Protein AF-A0A1R0H682-F1 (afdb_monomer)

Mean predicted aligned error: 17.25 Å

Secondary structure (DSSP, 8-state):
----------------------------EEEEESSSTT-SEEEEE-PPTT-EEEEEEESEEEEES-S-SEEEEESSSTT-SSEEEEETTTSPPPS-HHHHHSS-EEEEEEETT-S--EEEEEEEGGGEEEEEEE-PPTT-EEEEEEESEEEEESSS-SEEEEESSTTS-SSEEEEETTTSPPPS-HHHHHSS-EEEEEEETT-PPPEEEEEEEGGGEEEEEEE-PPBT-EEEEEEESEEEEES-S-SEEEEESSGGG-SSEEEEETTTPPPPS-HHHHHSS-EEEEEEESS-----

Organism: NCBI:txid133383

Radius of gyration: 26.8 Å; Cα contacts (8 Å, |Δi|>4): 748; chains: 1; bounding box: 106×37×62 Å

Foldseek 3Di:
DDDDDDDDDDPPPPPPPPPPPPPDDQFKKKWFAADFQRHHTDDIDRADAFDKDFAAWGFWMDTDGDQAFKKWFAADPPSDHDIDIGRSNPDGTHRGCCVVPVGTTGMMHTHRLHQFWKKWFAADFQRHHTQDIDRADAFDKAFRAWGFWMATDTDQAFKKWFAQDRRSDHDIDIDRSNPDGTGRGCCVVPVGTTGMMHTHRPHRFWKKWFAAAFQRHHTQDIDRADAPDKDFRAWGFWMATDTDQAFKKWFAQDGPSDDDIDIARSNPGGTGRGCCVVPVGTTGMMHTHRHRDDDD

Solvent-accessible surface area (backbone atoms only — not comparable to full-atom values): 15960 Å² total; per-residue (Å²): 139,86,87,87,89,84,79,88,78,82,79,77,81,77,78,78,79,75,78,75,78,74,77,80,66,81,60,46,40,37,39,36,7,62,30,55,72,68,33,60,74,78,45,73,48,67,74,56,74,72,42,71,41,80,69,50,70,26,22,10,37,45,76,43,53,75,63,59,10,20,38,37,38,7,44,27,69,88,55,31,75,66,65,51,76,42,40,44,69,85,43,77,62,52,41,37,28,46,82,77,68,72,38,57,32,17,12,34,29,40,30,62,81,47,48,76,32,42,35,37,34,7,53,34,54,71,71,34,61,79,72,49,74,45,71,72,52,72,72,42,75,41,71,72,51,73,28,20,9,37,44,73,41,55,77,59,57,12,23,38,37,39,9,44,28,57,82,59,35,78,66,65,50,76,42,31,40,67,85,39,77,56,49,46,37,26,48,84,76,67,73,40,60,32,9,12,34,31,36,28,64,85,43,54,58,42,41,37,36,33,8,59,31,54,72,68,35,59,78,72,54,71,45,71,70,50,74,81,39,69,43,70,71,50,75,28,20,12,37,45,71,44,53,70,61,60,27,18,40,38,35,7,47,27,58,83,56,32,77,65,66,49,77,38,39,36,70,85,41,75,57,48,48,34,27,47,81,76,70,71,46,52,31,13,10,32,32,32,34,80,56,69,72,82,84,128

Structure (mmCIF, N/CA/C/O backbone):
data_AF-A0A1R0H682-F1
#
_entry.id   AF-A0A1R0H682-F1
#
loop_
_atom_site.group_PDB
_atom_site.id
_atom_site.type_symbol
_atom_site.label_atom_id
_atom_site.label_alt_id
_atom_site.label_comp_id
_atom_site.label_asym_id
_atom_site.label_entity_id
_atom_site.label_seq_id
_atom_site.pdbx_PDB_ins_code
_atom_site.Cartn_x
_atom_site.Cartn_y
_atom_site.Cartn_z
_atom_site.occupancy
_atom_site.B_iso_or_equiv
_atom_site.auth_seq_id
_atom_site.auth_comp_id
_atom_site.auth_asym_id
_atom_site.auth_atom_id
_atom_site.pdbx_PDB_model_num
ATOM 1 N N . MET A 1 1 ? 81.213 13.336 22.497 1.00 37.41 1 MET A N 1
ATOM 2 C CA . MET A 1 1 ? 80.566 13.883 21.283 1.00 37.41 1 MET A CA 1
ATOM 3 C C . MET A 1 1 ? 79.059 13.810 21.450 1.00 37.41 1 MET A C 1
ATOM 5 O O . MET A 1 1 ? 78.551 12.824 21.957 1.00 37.41 1 MET A O 1
ATOM 9 N N . ILE A 1 2 ? 78.403 14.913 21.113 1.00 40.28 2 ILE A N 1
ATOM 10 C CA . ILE A 1 2 ? 77.010 15.289 21.374 1.00 40.28 2 ILE A CA 1
ATOM 11 C C . ILE A 1 2 ? 76.068 14.766 20.267 1.00 40.28 2 ILE A C 1
ATOM 13 O O . ILE A 1 2 ? 76.515 14.631 19.132 1.00 40.28 2 ILE A O 1
ATOM 17 N N . LYS A 1 3 ? 74.770 14.638 20.612 1.00 36.19 3 LYS A N 1
ATOM 18 C CA . LYS A 1 3 ? 73.545 14.456 19.785 1.00 36.19 3 LYS A CA 1
ATOM 19 C C . LYS A 1 3 ? 73.142 13.010 19.450 1.00 36.19 3 LYS A C 1
ATOM 21 O O . LYS A 1 3 ? 73.721 12.392 18.572 1.00 36.19 3 LYS A O 1
ATOM 26 N N . ASN A 1 4 ? 72.000 12.561 19.981 1.00 40.44 4 ASN A N 1
ATOM 27 C CA . ASN A 1 4 ? 70.759 12.740 19.220 1.00 40.44 4 ASN A CA 1
ATOM 28 C C . ASN A 1 4 ? 69.483 12.540 20.052 1.00 40.44 4 ASN A C 1
ATOM 30 O O . ASN A 1 4 ? 69.285 11.543 20.734 1.00 40.44 4 ASN A O 1
ATOM 34 N N . ILE A 1 5 ? 68.624 13.546 19.934 1.00 50.41 5 ILE A N 1
ATOM 35 C CA . ILE A 1 5 ? 67.248 13.653 20.412 1.00 50.41 5 ILE A CA 1
ATOM 36 C C . ILE A 1 5 ? 66.345 13.237 19.245 1.00 50.41 5 ILE A C 1
ATOM 38 O O . ILE A 1 5 ? 66.522 13.777 18.158 1.00 50.41 5 ILE A O 1
ATOM 42 N N . CYS A 1 6 ? 65.345 12.379 19.460 1.00 38.66 6 CYS A N 1
ATOM 43 C CA . CYS A 1 6 ? 64.076 12.392 18.706 1.00 38.66 6 CYS A CA 1
ATOM 44 C C . CYS A 1 6 ? 63.051 11.524 19.447 1.00 38.66 6 CYS A C 1
ATOM 46 O O . CYS A 1 6 ? 63.131 10.305 19.446 1.00 38.66 6 CYS A O 1
ATOM 48 N N . LYS A 1 7 ? 62.267 12.139 20.334 1.00 36.56 7 LYS A N 1
ATOM 49 C CA . LYS A 1 7 ? 60.910 12.659 20.079 1.00 36.56 7 LYS A CA 1
ATOM 50 C C . LYS A 1 7 ? 59.859 11.558 19.904 1.00 36.56 7 LYS A C 1
ATOM 52 O O . LYS A 1 7 ? 59.576 11.077 18.815 1.00 36.56 7 LYS A O 1
ATOM 57 N N . LEU A 1 8 ? 59.256 11.279 21.055 1.00 41.28 8 LEU A N 1
ATOM 58 C CA . LEU A 1 8 ? 57.882 10.859 21.299 1.00 41.28 8 LEU A CA 1
ATOM 59 C C . LEU A 1 8 ? 56.908 11.467 20.263 1.00 41.28 8 LEU A C 1
ATOM 61 O O . LEU A 1 8 ? 56.681 12.678 20.261 1.00 41.28 8 LEU A O 1
ATOM 65 N N . LEU A 1 9 ? 56.328 10.639 19.393 1.00 41.06 9 LEU A N 1
ATOM 66 C CA . LEU A 1 9 ? 55.172 11.008 18.575 1.00 41.06 9 LEU A CA 1
ATOM 67 C C . LEU A 1 9 ? 53.906 10.585 19.325 1.00 41.06 9 LEU A C 1
ATOM 69 O O . LEU A 1 9 ? 53.519 9.419 19.326 1.00 41.06 9 LEU A O 1
ATOM 73 N N . LEU A 1 10 ? 53.282 11.558 19.993 1.00 39.94 10 LEU A N 1
ATOM 74 C CA . LEU A 1 10 ? 51.898 11.471 20.447 1.00 39.94 10 LEU A CA 1
ATOM 75 C C . LEU A 1 10 ? 50.996 11.372 19.212 1.00 39.94 10 LEU A C 1
ATOM 77 O O . LEU A 1 10 ? 50.824 12.348 18.484 1.00 39.94 10 LEU A O 1
ATOM 81 N N . ILE A 1 11 ? 50.410 10.200 18.985 1.00 44.03 11 ILE A N 1
ATOM 82 C CA . ILE A 1 11 ? 49.295 10.041 18.053 1.00 44.03 11 ILE A CA 1
ATOM 83 C C . ILE A 1 11 ? 48.049 10.531 18.793 1.00 44.03 11 ILE A C 1
ATOM 85 O O . ILE A 1 11 ? 47.458 9.819 19.603 1.00 44.03 11 ILE A O 1
ATOM 89 N N . SER A 1 12 ? 47.674 11.784 18.555 1.00 41.22 12 SER A N 1
ATOM 90 C CA . SER A 1 12 ? 46.375 12.318 18.943 1.00 41.22 12 SER A CA 1
ATOM 91 C C . SER A 1 12 ? 45.296 11.646 18.091 1.00 41.22 12 SER A C 1
ATOM 93 O O . SER A 1 12 ? 45.118 11.953 16.914 1.00 41.22 12 SER A O 1
ATOM 95 N N . ALA A 1 13 ? 44.565 10.705 18.691 1.00 42.00 13 ALA A N 1
ATOM 96 C CA . ALA A 1 13 ? 43.329 10.181 18.129 1.00 42.00 13 ALA A CA 1
ATOM 97 C C . ALA A 1 13 ? 42.286 11.310 18.099 1.00 42.00 13 ALA A C 1
ATOM 99 O O . ALA A 1 13 ? 41.612 11.592 19.089 1.00 42.00 13 ALA A O 1
ATOM 100 N N . VAL A 1 14 ? 42.187 12.002 16.965 1.00 39.59 14 VAL A N 1
ATOM 101 C CA . VAL A 1 14 ? 41.097 12.939 16.692 1.00 39.59 14 VAL A CA 1
ATOM 102 C C . VAL A 1 14 ? 39.860 12.107 16.377 1.00 39.59 14 VAL A C 1
ATOM 104 O O . VAL A 1 14 ? 39.640 11.673 15.248 1.00 39.59 14 VAL A O 1
ATOM 107 N N . THR A 1 15 ? 39.049 11.856 17.399 1.00 37.41 15 THR A N 1
ATOM 108 C CA . THR A 1 15 ? 37.717 11.277 17.239 1.00 37.41 15 THR A CA 1
ATOM 109 C C . THR A 1 15 ? 36.828 12.324 16.571 1.00 37.41 15 THR A C 1
ATOM 111 O O . THR A 1 15 ? 36.260 13.195 17.231 1.00 37.41 15 THR A O 1
ATOM 114 N N . ILE A 1 16 ? 36.716 12.276 15.242 1.00 42.53 16 ILE A N 1
ATOM 115 C CA . ILE A 1 16 ? 35.703 13.042 14.515 1.00 42.53 16 ILE A CA 1
ATOM 116 C C . ILE A 1 16 ? 34.352 12.414 14.861 1.00 42.53 16 ILE A C 1
ATOM 118 O O . ILE A 1 16 ? 33.928 11.427 14.264 1.00 42.53 16 ILE A O 1
ATOM 122 N N . ILE A 1 17 ? 33.669 12.984 15.854 1.00 37.56 17 ILE A N 1
ATOM 123 C CA . ILE A 1 17 ? 32.246 12.743 16.079 1.00 37.56 17 ILE A CA 1
ATOM 124 C C . ILE A 1 17 ? 31.526 13.418 14.913 1.00 37.56 17 ILE A C 1
ATOM 126 O O . ILE A 1 17 ? 31.174 14.598 14.963 1.00 37.56 17 ILE A O 1
ATOM 130 N N . SER A 1 18 ? 31.339 12.681 13.820 1.00 36.59 18 SER A N 1
ATOM 131 C CA . SER A 1 18 ? 30.426 13.081 12.760 1.00 36.59 18 SER A CA 1
ATOM 132 C C . SER A 1 18 ? 29.018 13.090 13.351 1.00 36.59 18 SER A C 1
ATOM 134 O O . SER A 1 18 ? 28.363 12.055 13.474 1.00 36.59 18 SER A O 1
ATOM 136 N N . SER A 1 19 ? 28.574 14.276 13.762 1.00 35.69 19 SER A N 1
ATOM 137 C CA . SER A 1 19 ? 27.181 14.581 14.062 1.00 35.69 19 SER A CA 1
ATOM 138 C C . SER A 1 19 ? 26.353 14.285 12.814 1.00 35.69 19 SER A C 1
ATOM 140 O O . SER A 1 19 ? 26.255 15.095 11.890 1.00 35.69 19 SER A O 1
ATOM 142 N N . VAL A 1 20 ? 25.788 13.079 12.763 1.00 34.72 20 VAL A N 1
ATOM 143 C CA . VAL A 1 20 ? 24.738 12.728 11.815 1.00 34.72 20 VAL A CA 1
ATOM 144 C C . VAL A 1 20 ? 23.554 13.619 12.166 1.00 34.72 20 VAL A C 1
ATOM 146 O O . VAL A 1 20 ? 22.789 13.341 13.090 1.00 34.72 20 VAL A O 1
ATOM 149 N N . LYS A 1 21 ? 23.410 14.727 11.433 1.00 32.22 21 LYS A N 1
ATOM 150 C CA . LYS A 1 21 ? 22.158 15.478 11.363 1.00 32.22 21 LYS A CA 1
ATOM 151 C C . LYS A 1 21 ? 21.092 14.514 10.852 1.00 32.22 21 LYS A C 1
ATOM 153 O O . LYS A 1 21 ? 20.939 14.312 9.651 1.00 32.22 21 LYS A O 1
ATOM 158 N N . SER A 1 22 ? 20.379 13.897 11.792 1.00 30.08 22 SER A N 1
ATOM 159 C CA . SER A 1 22 ? 19.158 13.151 11.531 1.00 30.08 22 SER A CA 1
ATOM 160 C C . SER A 1 22 ? 18.205 14.078 10.784 1.00 30.08 22 SER A C 1
ATOM 162 O O . SER A 1 22 ? 17.714 15.071 11.331 1.00 30.08 22 SER A O 1
ATOM 164 N N . ASN A 1 23 ? 18.011 13.794 9.496 1.00 32.19 23 ASN A N 1
ATOM 165 C CA . ASN A 1 23 ? 16.958 14.398 8.699 1.00 32.19 23 ASN A CA 1
ATOM 166 C C . ASN A 1 23 ? 15.645 14.130 9.432 1.00 32.19 23 ASN A C 1
ATOM 168 O O . ASN A 1 23 ? 15.211 12.983 9.517 1.00 32.19 23 ASN A O 1
ATOM 172 N N . LYS A 1 24 ? 15.042 15.188 9.988 1.00 33.34 24 LYS A N 1
ATOM 173 C CA . LYS A 1 24 ? 13.729 15.150 10.632 1.00 33.34 24 LYS A CA 1
ATOM 174 C C . LYS A 1 24 ? 12.694 14.686 9.606 1.00 33.34 24 LYS A C 1
ATOM 176 O O . LYS A 1 24 ? 12.070 15.501 8.930 1.00 33.34 24 LYS A O 1
ATOM 181 N N . ASN A 1 25 ? 12.502 13.374 9.503 1.00 41.34 25 ASN A N 1
ATOM 182 C CA . ASN A 1 25 ? 11.224 12.832 9.082 1.00 41.34 25 ASN A CA 1
ATOM 183 C C . ASN A 1 25 ? 10.169 13.440 10.011 1.00 41.34 25 ASN A C 1
ATOM 185 O O . ASN A 1 25 ? 10.392 13.602 11.212 1.00 41.34 25 ASN A O 1
ATOM 189 N N . GLN A 1 26 ? 9.045 13.866 9.443 1.00 52.38 26 GLN A N 1
ATOM 190 C CA . GLN A 1 26 ? 7.898 14.325 10.219 1.00 52.38 26 GLN A CA 1
ATOM 191 C C . GLN A 1 26 ? 7.300 13.123 10.956 1.00 52.38 26 GLN A C 1
ATOM 193 O O . GLN A 1 26 ? 6.325 12.521 10.510 1.00 52.38 26 GLN A O 1
ATOM 198 N N . ASP A 1 27 ? 7.937 12.743 12.056 1.00 68.75 27 ASP A N 1
ATOM 199 C CA . ASP A 1 27 ? 7.565 11.577 12.831 1.00 68.75 27 ASP A CA 1
ATOM 200 C C . ASP A 1 27 ? 6.223 11.815 13.522 1.00 68.75 27 ASP A C 1
ATOM 202 O O . ASP A 1 27 ? 5.904 12.917 13.985 1.00 68.75 27 ASP A O 1
ATOM 206 N N . HIS A 1 28 ? 5.417 10.758 13.596 1.00 82.69 28 HIS A N 1
ATOM 207 C CA . HIS A 1 28 ? 4.205 10.779 14.399 1.00 82.69 28 HIS A CA 1
ATOM 208 C C . HIS A 1 28 ? 4.577 10.976 15.865 1.00 82.69 28 HIS A C 1
ATOM 210 O O . HIS A 1 28 ? 5.453 10.293 16.389 1.00 82.69 28 HIS A O 1
ATOM 216 N N . VAL A 1 29 ? 3.886 11.897 16.534 1.00 92.25 29 VAL A N 1
ATOM 217 C CA . VAL A 1 29 ? 4.113 12.212 17.946 1.00 92.25 29 VAL A CA 1
ATOM 218 C C . VAL A 1 29 ? 2.789 12.135 18.673 1.00 92.25 29 VAL A C 1
ATOM 220 O O . VAL A 1 29 ? 1.911 12.973 18.466 1.00 92.25 29 VAL A O 1
ATOM 223 N N . PHE A 1 30 ? 2.633 11.133 19.531 1.00 95.06 30 PHE A N 1
ATOM 224 C CA . PHE A 1 30 ? 1.402 10.920 20.282 1.00 95.06 30 PHE A CA 1
ATOM 225 C C . PHE A 1 30 ? 1.592 11.382 21.721 1.00 95.06 30 PHE A C 1
ATOM 227 O O . PHE A 1 30 ? 2.604 11.069 22.349 1.00 95.06 30 PHE A O 1
ATOM 234 N N . LYS A 1 31 ? 0.624 12.141 22.232 1.00 97.62 31 LYS A N 1
ATOM 235 C CA . LYS A 1 31 ? 0.591 12.654 23.604 1.00 97.62 31 LYS A CA 1
ATOM 236 C C . LYS A 1 31 ? -0.613 12.074 24.335 1.00 97.62 31 LYS A C 1
ATOM 238 O O . LYS A 1 31 ? -1.703 12.036 23.767 1.00 97.62 31 LYS A O 1
ATOM 243 N N . PHE A 1 32 ? -0.417 11.671 25.582 1.00 98.19 32 PHE A N 1
ATOM 244 C CA . PHE A 1 32 ? -1.428 11.038 26.425 1.00 98.19 32 PHE A CA 1
ATOM 245 C C . PHE A 1 32 ? -1.626 11.835 27.710 1.00 98.19 32 PHE A C 1
ATOM 247 O O . PHE A 1 32 ? -0.685 12.430 28.250 1.00 98.19 32 PHE A O 1
ATOM 254 N N . TYR A 1 33 ? -2.875 11.851 28.162 1.00 98.38 33 TYR A N 1
ATOM 255 C CA . TYR A 1 33 ? -3.370 12.751 29.192 1.00 98.38 33 TYR A CA 1
ATOM 256 C C . TYR A 1 33 ? -4.258 11.985 30.173 1.00 98.38 33 TYR A C 1
ATOM 258 O O . TYR A 1 33 ? -5.093 11.168 29.770 1.00 98.38 33 TYR A O 1
ATOM 266 N N . SER A 1 34 ? -4.061 12.228 31.467 1.00 97.50 34 SER A N 1
ATOM 267 C CA . SER A 1 34 ? -4.773 11.525 32.538 1.00 97.50 34 SER A CA 1
ATOM 268 C C . SER A 1 34 ? -6.182 12.070 32.777 1.00 97.50 34 SER A C 1
ATOM 270 O O . SER A 1 34 ? -6.995 11.390 33.396 1.00 97.50 34 SER A O 1
ATOM 272 N N . LYS A 1 35 ? -6.497 13.267 32.264 1.00 97.50 35 LYS A N 1
ATOM 273 C CA . LYS A 1 35 ? -7.817 13.906 32.362 1.00 97.50 35 LYS A CA 1
ATOM 274 C C . LYS A 1 35 ? -8.428 14.147 30.977 1.00 97.50 35 LYS A C 1
ATOM 276 O O . LYS A 1 35 ? -7.747 14.069 29.949 1.00 97.50 35 LYS A O 1
ATOM 281 N N . SER A 1 36 ? -9.724 14.444 30.954 1.00 95.56 36 SER A N 1
ATOM 282 C CA . SER A 1 36 ? -10.457 14.818 29.742 1.00 95.56 36 SER A CA 1
ATOM 283 C C . SER A 1 36 ? -9.928 16.120 29.129 1.00 95.56 36 SER A C 1
ATOM 285 O O . SER A 1 36 ? -9.295 16.949 29.792 1.00 95.56 36 SER A O 1
ATOM 287 N N . TYR A 1 37 ? -10.218 16.303 27.844 1.00 95.25 37 TYR A N 1
ATOM 288 C CA . TYR A 1 37 ? -9.925 17.494 27.048 1.00 95.25 37 TYR A CA 1
ATOM 289 C C . TYR A 1 37 ? -8.450 17.912 27.093 1.00 95.25 37 TYR A C 1
ATOM 291 O O . TYR A 1 37 ? -8.126 19.092 27.179 1.00 95.25 37 TYR A O 1
ATOM 299 N N . TYR A 1 38 ? -7.555 16.922 27.004 1.00 96.25 38 TYR A N 1
ATOM 300 C CA . TYR A 1 38 ? -6.106 17.104 26.889 1.00 96.25 38 TYR A CA 1
ATOM 301 C C . TYR A 1 38 ? -5.456 17.773 28.113 1.00 96.25 38 TYR A C 1
ATOM 303 O O . TYR A 1 38 ? -4.454 18.478 27.991 1.00 96.25 38 TYR A O 1
ATOM 311 N N . ASN A 1 39 ? -6.002 17.519 29.307 1.00 95.38 39 ASN A N 1
ATOM 312 C CA . ASN A 1 39 ? -5.453 17.985 30.581 1.00 95.38 39 ASN A CA 1
ATOM 313 C C . ASN A 1 39 ? -4.684 16.879 31.318 1.00 95.38 39 ASN A C 1
ATOM 315 O O . ASN A 1 39 ? -5.019 15.700 31.229 1.00 95.38 39 ASN A O 1
ATOM 319 N N . GLY A 1 40 ? -3.664 17.252 32.095 1.00 96.50 40 GLY A N 1
ATOM 320 C CA . GLY A 1 40 ? -2.848 16.278 32.832 1.00 96.50 40 GLY A CA 1
ATOM 321 C C . GLY A 1 40 ? -1.949 15.452 31.910 1.00 96.50 40 GLY A C 1
ATOM 322 O O . GLY A 1 40 ? -1.992 14.224 31.929 1.00 96.50 40 GLY A O 1
ATOM 323 N N . PHE A 1 41 ? -1.170 16.125 31.059 1.00 97.31 41 PHE A N 1
ATOM 324 C CA . PHE A 1 41 ? -0.165 15.480 30.212 1.00 97.31 41 PHE A CA 1
ATOM 325 C C . PHE A 1 41 ? 0.796 14.646 31.062 1.00 97.31 41 PHE A C 1
ATOM 327 O O . PHE A 1 41 ? 1.327 15.147 32.050 1.00 97.31 41 PHE A O 1
ATOM 334 N N . PHE A 1 42 ? 1.053 13.405 30.653 1.00 96.69 42 PHE A N 1
ATOM 335 C CA . PHE A 1 42 ? 1.974 12.541 31.397 1.00 96.69 42 PHE A CA 1
ATOM 336 C C . PHE A 1 42 ? 2.872 11.672 30.518 1.00 96.69 42 PHE A C 1
ATOM 338 O O . PHE A 1 42 ? 3.889 11.171 30.993 1.00 96.69 42 PHE A O 1
ATOM 345 N N . LYS A 1 43 ? 2.542 11.487 29.233 1.00 97.12 43 LYS A N 1
ATOM 346 C CA . LYS A 1 43 ? 3.384 10.690 28.339 1.00 97.12 43 LYS A CA 1
ATOM 347 C C . LYS A 1 43 ? 3.350 11.192 26.909 1.00 97.12 43 LYS A C 1
ATOM 349 O O . LYS A 1 43 ? 2.304 11.558 26.376 1.00 97.12 43 LYS A O 1
ATOM 354 N N . LYS A 1 44 ? 4.513 11.148 26.264 1.00 96.94 44 LYS A N 1
ATOM 355 C CA . LYS A 1 44 ? 4.687 11.369 24.830 1.00 96.94 44 LYS A CA 1
ATOM 356 C C . LYS A 1 44 ? 5.503 10.223 24.251 1.00 96.94 44 LYS A C 1
ATOM 358 O O . LYS A 1 44 ? 6.501 9.829 24.845 1.00 96.94 44 LYS A O 1
ATOM 363 N N . ILE A 1 45 ? 5.095 9.723 23.092 1.00 94.88 45 ILE A N 1
ATOM 364 C CA . ILE A 1 45 ? 5.833 8.699 22.347 1.00 94.88 45 ILE A CA 1
ATOM 365 C C . ILE A 1 45 ? 5.889 9.071 20.866 1.00 94.88 45 ILE A C 1
ATOM 367 O O . ILE A 1 45 ? 4.997 9.757 20.359 1.00 94.88 45 ILE A O 1
ATOM 371 N N . SER A 1 46 ? 6.899 8.554 20.176 1.00 92.69 46 SER A N 1
ATOM 372 C CA . SER A 1 46 ? 6.919 8.468 18.717 1.00 92.69 46 SER A CA 1
ATOM 373 C C . SER A 1 46 ? 6.731 6.998 18.346 1.00 92.69 46 SER A C 1
ATOM 375 O O . SER A 1 46 ? 7.672 6.220 18.503 1.00 92.69 46 SER A O 1
ATOM 377 N N . PRO A 1 47 ? 5.509 6.562 17.988 1.00 89.81 47 PRO A N 1
ATOM 378 C CA . PRO A 1 47 ? 5.221 5.142 17.876 1.00 89.81 47 PRO A CA 1
ATOM 379 C C . PRO A 1 47 ? 5.779 4.558 16.578 1.00 89.81 47 PRO A C 1
ATOM 381 O O . PRO A 1 47 ? 5.512 5.051 15.481 1.00 89.81 47 PRO A O 1
ATOM 384 N N . GLU A 1 48 ? 6.480 3.438 16.699 1.00 83.62 48 GLU A N 1
ATOM 385 C CA . GLU A 1 48 ? 6.843 2.588 15.575 1.00 83.62 48 GLU A CA 1
ATOM 386 C C . GLU A 1 48 ? 5.603 1.841 15.054 1.00 83.62 48 GLU A C 1
ATOM 388 O O . GLU A 1 48 ? 4.762 1.376 15.837 1.00 83.62 48 GLU A O 1
ATOM 393 N N . PRO A 1 49 ? 5.471 1.677 13.728 1.00 83.50 49 PRO A N 1
ATOM 394 C CA . PRO A 1 49 ? 4.388 0.909 13.135 1.00 83.50 49 PRO A CA 1
ATOM 395 C C . PRO A 1 49 ? 4.261 -0.507 13.711 1.00 83.50 49 PRO A C 1
ATOM 397 O O . PRO A 1 49 ? 5.220 -1.271 13.737 1.00 83.50 49 PRO A O 1
ATOM 400 N N . LYS A 1 50 ? 3.029 -0.894 14.060 1.00 79.81 50 LYS A N 1
ATOM 401 C CA . LYS A 1 50 ? 2.616 -2.241 14.498 1.00 79.81 50 LYS A CA 1
ATOM 402 C C . LYS A 1 50 ? 3.225 -2.726 15.816 1.00 79.81 50 LYS A C 1
ATOM 404 O O . LYS A 1 50 ? 2.987 -3.873 16.185 1.00 79.81 50 LYS A O 1
ATOM 409 N N . ARG A 1 51 ? 3.944 -1.870 16.537 1.00 89.50 51 ARG A N 1
ATOM 410 C CA . ARG A 1 51 ? 4.435 -2.165 17.880 1.00 89.50 51 ARG A CA 1
ATOM 411 C C . ARG A 1 51 ? 3.382 -1.793 18.923 1.00 89.50 51 ARG A C 1
ATOM 413 O O . ARG A 1 51 ? 2.686 -0.787 18.773 1.00 89.50 51 ARG A O 1
ATOM 420 N N . CYS A 1 52 ? 3.253 -2.627 19.952 1.00 94.12 52 CYS A N 1
ATOM 421 C CA . CYS A 1 52 ? 2.447 -2.307 21.122 1.00 94.12 52 CYS A CA 1
ATOM 422 C C . CYS A 1 52 ? 3.223 -1.383 22.059 1.00 94.12 52 CYS A C 1
ATOM 424 O O . CYS A 1 52 ? 4.401 -1.616 22.332 1.00 94.12 52 CYS A O 1
ATOM 426 N N . TYR A 1 53 ? 2.553 -0.342 22.540 1.00 96.75 53 TYR A N 1
ATOM 427 C CA . TYR A 1 53 ? 3.088 0.586 23.522 1.00 96.75 53 TYR A CA 1
ATOM 428 C C . TYR A 1 53 ? 2.192 0.614 24.747 1.00 96.75 53 TYR A C 1
ATOM 430 O O . TYR A 1 53 ? 1.041 1.044 24.659 1.00 96.75 53 TYR A O 1
ATOM 438 N N . GLU A 1 54 ? 2.764 0.252 25.889 1.00 96.50 54 GLU A N 1
ATOM 439 C CA . GLU A 1 54 ? 2.187 0.534 27.197 1.00 96.50 54 GLU A CA 1
ATOM 440 C C . GLU A 1 54 ? 2.346 2.013 27.493 1.00 96.50 54 GLU A C 1
ATOM 442 O O . GLU A 1 54 ? 3.458 2.521 27.673 1.00 96.50 54 GLU A O 1
ATOM 447 N N . VAL A 1 55 ? 1.234 2.737 27.501 1.00 96.62 55 VAL A N 1
ATOM 448 C CA . VAL A 1 55 ? 1.235 4.179 27.746 1.00 96.62 55 VAL A CA 1
ATOM 449 C C . VAL A 1 55 ? 0.766 4.526 29.148 1.00 96.62 55 VAL A C 1
ATOM 451 O O . VAL A 1 55 ? 1.114 5.603 29.610 1.00 96.62 55 VAL A O 1
ATOM 454 N N . GLY A 1 56 ? 0.109 3.597 29.844 1.00 95.25 56 GLY A N 1
ATOM 455 C CA . GLY A 1 56 ? -0.563 3.833 31.119 1.00 95.25 56 GLY A CA 1
ATOM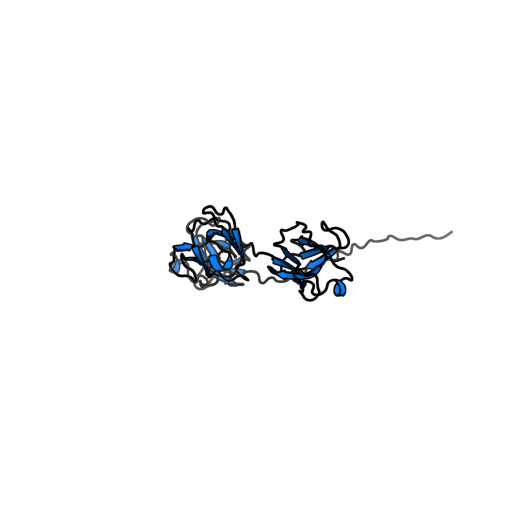 456 C C . GLY A 1 56 ? -1.989 4.361 30.909 1.00 95.25 56 GLY A C 1
ATOM 457 O O . GLY A 1 56 ? -2.302 4.827 29.809 1.00 95.25 56 GLY A O 1
ATOM 458 N N . PRO A 1 57 ? -2.869 4.280 31.924 1.00 96.75 57 PRO A N 1
ATOM 459 C CA . PRO A 1 57 ? -4.262 4.697 31.796 1.00 96.75 57 PRO A CA 1
ATOM 460 C C . PRO A 1 57 ? -4.391 6.152 31.324 1.00 96.75 57 PRO A C 1
ATOM 462 O O . PRO A 1 57 ? -3.857 7.066 31.951 1.00 96.75 57 PRO A O 1
ATOM 465 N N . PHE A 1 58 ? -5.113 6.382 30.228 1.00 97.88 58 PHE A N 1
ATOM 466 C CA . PHE A 1 58 ? -5.346 7.708 29.664 1.00 97.88 58 PHE A CA 1
ATOM 467 C C . PHE A 1 58 ? -6.821 7.950 29.347 1.00 97.88 58 PHE A C 1
ATOM 469 O O . PHE A 1 58 ? -7.553 7.084 28.850 1.00 97.88 58 PHE A O 1
ATOM 476 N N . LEU A 1 59 ? -7.241 9.181 29.620 1.00 96.62 59 LEU A N 1
ATOM 477 C CA . LEU A 1 59 ? -8.613 9.657 29.467 1.00 96.62 59 LEU A CA 1
ATOM 478 C C . LEU A 1 59 ? -8.763 10.487 28.184 1.00 96.62 59 LEU A C 1
ATOM 480 O O . LEU A 1 59 ? -9.830 10.500 27.581 1.00 96.62 59 LEU A O 1
ATOM 484 N N . SER A 1 60 ? -7.681 11.103 27.703 1.00 97.75 60 SER A N 1
ATOM 485 C CA . SER A 1 60 ? -7.629 11.753 26.391 1.00 97.75 60 SER A CA 1
ATOM 486 C C . SER A 1 60 ? -6.247 11.611 25.742 1.00 97.75 60 SER A C 1
ATOM 488 O O . SER A 1 60 ? -5.254 11.299 26.408 1.00 97.75 60 SER A O 1
ATOM 490 N N . ALA A 1 61 ? -6.170 11.775 24.421 1.00 97.38 61 ALA A N 1
ATOM 491 C CA . ALA A 1 61 ? -4.915 11.670 23.676 1.00 97.38 61 ALA A CA 1
ATOM 492 C C . ALA A 1 61 ? -4.906 12.579 22.445 1.00 97.38 61 ALA A C 1
ATOM 494 O O . ALA A 1 61 ? -5.937 12.787 21.817 1.00 97.38 61 ALA A O 1
ATOM 495 N N . GLN A 1 62 ? -3.727 13.072 22.065 1.00 95.69 62 GLN A N 1
ATOM 496 C CA . GLN A 1 62 ? -3.500 13.805 20.820 1.00 95.69 62 GLN A CA 1
ATOM 497 C C . GLN A 1 62 ? -2.551 13.019 19.919 1.00 95.69 62 GLN A C 1
ATOM 499 O O . GLN A 1 62 ? -1.434 12.693 20.320 1.00 95.69 62 GLN A O 1
ATOM 504 N N . PHE A 1 63 ? -2.976 12.750 18.686 1.00 92.50 63 PHE A N 1
ATOM 505 C CA . PHE A 1 63 ? -2.173 12.037 17.693 1.00 92.50 63 PHE A CA 1
ATOM 506 C C . PHE A 1 63 ? -1.606 13.029 16.673 1.00 92.50 63 PHE A C 1
ATOM 508 O O . PHE A 1 63 ? -2.261 13.370 15.690 1.00 92.50 63 PHE A O 1
ATOM 515 N N . GLY A 1 64 ? -0.407 13.544 16.945 1.00 84.06 64 GLY A N 1
ATOM 516 C CA . GLY A 1 64 ? 0.302 14.481 16.075 1.00 84.06 64 GLY A CA 1
ATOM 517 C C . GLY A 1 64 ? 1.043 13.797 14.922 1.00 84.06 64 GLY A C 1
ATOM 518 O O . GLY A 1 64 ? 1.338 12.600 14.969 1.00 84.06 64 GLY A O 1
ATOM 519 N N . GLY A 1 65 ? 1.374 14.588 13.900 1.00 80.19 65 GLY A N 1
ATOM 520 C CA . GLY A 1 65 ? 2.024 14.138 12.665 1.00 80.19 65 GLY A CA 1
ATOM 521 C C . GLY A 1 65 ? 1.047 14.021 11.485 1.00 80.19 65 GLY A C 1
ATOM 522 O O . GLY A 1 65 ? -0.074 14.537 11.557 1.00 80.19 65 GLY A O 1
ATOM 523 N N . PRO A 1 66 ? 1.455 13.363 10.385 1.00 71.94 66 PRO A N 1
ATOM 524 C CA . PRO A 1 66 ? 0.593 13.128 9.229 1.00 71.94 66 PRO A CA 1
ATOM 525 C C . PRO A 1 66 ? -0.716 12.417 9.613 1.00 71.94 66 PRO A C 1
ATOM 527 O O . PRO A 1 66 ? -0.730 11.493 10.420 1.00 71.94 66 PRO A O 1
ATOM 530 N N . ARG A 1 67 ? -1.849 12.806 9.022 1.00 75.81 67 ARG A N 1
ATOM 531 C CA . ARG A 1 67 ? -3.151 12.158 9.280 1.00 75.81 67 ARG A CA 1
ATOM 532 C C . ARG A 1 67 ? -3.323 10.884 8.444 1.00 75.81 67 ARG A C 1
ATOM 534 O O . ARG A 1 67 ? -4.136 10.841 7.522 1.00 75.81 67 ARG A O 1
ATOM 541 N N . VAL A 1 68 ? -2.508 9.867 8.728 1.00 71.38 68 VAL A N 1
ATOM 542 C CA . VAL A 1 68 ? -2.453 8.605 7.969 1.00 71.38 68 VAL A CA 1
ATOM 543 C C . VAL A 1 68 ? -2.486 7.398 8.905 1.00 71.38 68 VAL A C 1
ATOM 545 O O . VAL A 1 68 ? -1.786 7.363 9.917 1.00 71.38 68 VAL A O 1
ATOM 548 N N . GLY A 1 69 ? -3.267 6.382 8.529 1.00 79.88 69 GLY A N 1
ATOM 549 C CA . GLY A 1 69 ? -3.379 5.118 9.252 1.00 79.88 69 GLY A CA 1
ATOM 550 C C . GLY A 1 69 ? -4.444 5.135 10.341 1.00 79.88 69 GLY A C 1
ATOM 551 O O . GLY A 1 69 ? -5.360 5.952 10.326 1.00 79.88 69 GLY A O 1
ATOM 552 N N . ALA A 1 70 ? -4.318 4.220 11.298 1.00 86.00 70 ALA A N 1
ATOM 553 C CA . ALA A 1 70 ? -5.201 4.156 12.452 1.00 86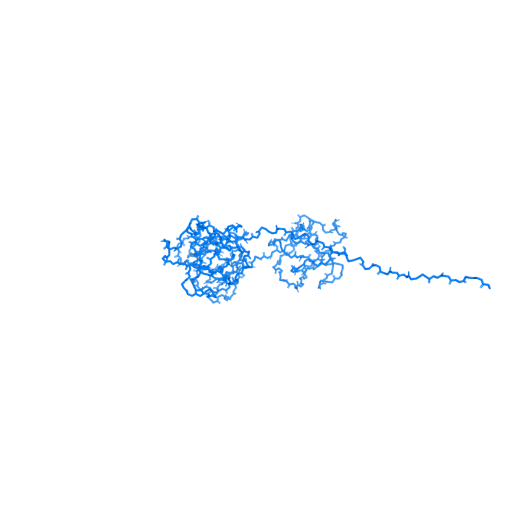.00 70 ALA A CA 1
ATOM 554 C C . ALA A 1 70 ? -4.439 3.806 13.728 1.00 86.00 70 ALA A C 1
ATOM 556 O O . ALA A 1 70 ? -3.417 3.118 13.700 1.00 86.00 70 ALA A O 1
ATOM 557 N N . VAL A 1 71 ? -4.991 4.230 14.858 1.00 91.75 71 VAL A N 1
ATOM 558 C CA . VAL A 1 71 ? -4.511 3.885 16.195 1.00 91.75 71 VAL A CA 1
ATOM 559 C C . VAL A 1 71 ? -5.499 2.905 16.814 1.00 91.75 71 VAL A C 1
ATOM 561 O O . VAL A 1 71 ? -6.683 3.211 16.946 1.00 91.75 71 VAL A O 1
ATOM 564 N N . LYS A 1 72 ? -5.034 1.708 17.175 1.00 93.25 72 LYS A N 1
ATOM 565 C CA . LYS A 1 72 ? -5.781 0.781 18.035 1.00 93.25 72 LYS A CA 1
ATOM 566 C C . LYS A 1 72 ? -5.446 1.135 19.481 1.00 93.25 72 LYS A C 1
ATOM 568 O O . LYS A 1 72 ? -4.275 1.107 19.828 1.00 93.25 72 LYS A O 1
ATOM 573 N N . MET A 1 73 ? -6.442 1.449 20.296 1.00 96.00 73 MET A N 1
ATOM 574 C CA . MET A 1 73 ? -6.317 1.733 21.727 1.00 96.00 73 MET A CA 1
ATOM 575 C C . MET A 1 73 ? -6.964 0.593 22.506 1.00 96.00 73 MET A C 1
ATOM 577 O O . MET A 1 73 ? -8.043 0.146 22.123 1.00 96.00 73 MET A O 1
ATOM 581 N N . CYS A 1 74 ? -6.320 0.110 23.560 1.00 95.94 74 CYS A N 1
ATOM 582 C CA . CYS A 1 74 ? -6.720 -1.082 24.303 1.00 95.94 74 CYS A CA 1
ATOM 583 C C . CYS A 1 74 ? -6.716 -0.811 25.812 1.00 95.94 74 CYS A C 1
ATOM 585 O O . CYS A 1 74 ? -5.913 -0.018 26.302 1.00 95.94 74 CYS A O 1
ATOM 587 N N . SER A 1 75 ? -7.678 -1.388 26.539 1.00 95.75 75 SER A N 1
ATOM 588 C CA . SER A 1 75 ? -7.857 -1.130 27.975 1.00 95.75 75 SER A CA 1
ATOM 589 C C . SER A 1 75 ? -6.834 -1.855 28.851 1.00 95.75 75 SER A C 1
ATOM 591 O O . SER A 1 75 ? -6.494 -1.353 29.920 1.00 95.75 75 SER A O 1
ATOM 593 N N . GLY A 1 76 ? -6.363 -3.025 28.410 1.00 88.88 76 GLY A N 1
ATOM 594 C CA . GLY A 1 76 ? -5.371 -3.832 29.119 1.00 88.88 76 GLY A CA 1
ATOM 595 C C . GLY A 1 76 ? -3.941 -3.553 28.667 1.00 88.88 76 GLY A C 1
ATOM 596 O O . GLY A 1 76 ? -3.717 -2.855 27.673 1.00 88.88 76 GLY A O 1
ATOM 597 N N . SER A 1 77 ? -2.986 -4.138 29.385 1.00 90.25 77 SER A N 1
ATOM 598 C CA . SER A 1 77 ? -1.584 -4.190 28.972 1.00 90.25 77 SER A CA 1
ATOM 599 C C . SER A 1 77 ? -1.377 -5.132 27.784 1.00 90.25 77 SER A C 1
ATOM 601 O O . SER A 1 77 ? -2.271 -5.894 27.410 1.00 90.25 77 SER A O 1
ATOM 603 N N . ASP A 1 78 ? -0.221 -5.040 27.143 1.00 90.88 78 ASP A N 1
ATOM 604 C CA . ASP A 1 78 ? 0.194 -5.775 25.949 1.00 90.88 78 ASP A CA 1
ATOM 605 C C . ASP A 1 78 ? -0.820 -5.672 24.802 1.00 90.88 78 ASP A C 1
ATOM 607 O O . ASP A 1 78 ? -1.007 -6.584 23.993 1.00 90.88 78 ASP A O 1
ATOM 611 N N . CYS A 1 79 ? -1.508 -4.529 24.722 1.00 91.06 79 CYS A N 1
ATOM 612 C CA . CYS A 1 79 ? -2.532 -4.262 23.715 1.00 91.06 79 CYS A CA 1
ATOM 613 C C . CYS A 1 79 ? -3.676 -5.290 23.711 1.00 91.06 79 CYS A C 1
ATOM 615 O O . CYS A 1 79 ? -4.255 -5.600 22.656 1.00 91.06 79 CYS A O 1
ATOM 617 N N . SER A 1 80 ? -4.012 -5.771 24.913 1.00 88.94 80 SER A N 1
ATOM 618 C CA . SER A 1 80 ? -5.071 -6.732 25.209 1.00 88.94 80 SER A CA 1
ATOM 619 C C . SER A 1 80 ? -6.351 -6.077 25.762 1.00 88.94 80 SER A C 1
ATOM 621 O O . SER A 1 80 ? -6.477 -4.855 25.891 1.00 88.94 80 SER A O 1
ATOM 623 N N . GLY A 1 81 ? -7.348 -6.905 26.078 1.00 91.38 81 GLY A N 1
ATOM 624 C CA . GLY A 1 81 ? -8.634 -6.452 26.599 1.00 91.38 81 GLY A CA 1
ATOM 625 C C . GLY A 1 81 ? -9.521 -5.814 25.530 1.00 91.38 81 GLY A C 1
ATOM 626 O O . GLY A 1 81 ? -9.448 -6.144 24.342 1.00 91.38 81 GLY A O 1
ATOM 627 N N . LYS A 1 82 ? -10.410 -4.907 25.949 1.00 87.81 82 LYS A N 1
ATOM 628 C CA . LYS A 1 82 ? -11.344 -4.264 25.024 1.00 87.81 82 LYS A CA 1
ATOM 629 C C . LYS A 1 82 ? -10.621 -3.158 24.264 1.00 87.81 82 LYS A C 1
ATOM 631 O O . LYS A 1 82 ? -10.088 -2.228 24.867 1.00 87.81 82 LYS A O 1
ATOM 636 N N . CYS A 1 83 ? -10.662 -3.234 22.939 1.00 90.88 83 CYS A N 1
ATOM 637 C CA . CYS A 1 83 ? -9.949 -2.301 22.082 1.00 90.88 83 CYS A CA 1
ATOM 638 C C . CYS A 1 83 ? -10.871 -1.559 21.118 1.00 90.88 83 CYS A C 1
ATOM 640 O O . CYS A 1 83 ? -11.854 -2.111 20.629 1.00 90.88 83 CYS A O 1
ATOM 642 N N . VAL A 1 84 ? -10.487 -0.332 20.784 1.00 85.81 84 VAL A N 1
ATOM 643 C CA . VAL A 1 84 ? -11.137 0.514 19.782 1.00 85.81 84 VAL A CA 1
ATOM 644 C C . VAL A 1 84 ? -10.099 0.967 18.768 1.00 85.81 84 VAL A C 1
ATOM 646 O O . VAL A 1 84 ? -8.942 1.197 19.106 1.00 85.81 84 VAL A O 1
ATOM 649 N N . ILE A 1 85 ? -10.493 1.080 17.504 1.00 86.75 85 ILE A N 1
ATOM 650 C CA . ILE A 1 85 ? -9.626 1.574 16.435 1.00 86.75 85 ILE A CA 1
ATOM 651 C C . ILE A 1 85 ? -10.138 2.939 15.997 1.00 86.75 85 ILE A C 1
ATOM 653 O O . ILE A 1 85 ? -11.314 3.071 15.672 1.00 86.75 85 ILE A O 1
ATOM 657 N N . ARG A 1 86 ? -9.250 3.933 15.955 1.00 85.69 86 ARG A N 1
ATOM 658 C CA . ARG A 1 86 ? -9.538 5.270 15.430 1.00 85.69 86 ARG A CA 1
ATOM 659 C C . ARG A 1 86 ? -8.725 5.518 14.168 1.00 85.69 86 ARG A C 1
ATOM 661 O O . ARG A 1 86 ? -7.498 5.443 14.206 1.00 85.69 86 ARG A O 1
ATOM 668 N N . ASP A 1 87 ? -9.411 5.799 13.067 1.00 81.00 87 ASP A N 1
ATOM 669 C CA . ASP A 1 87 ? -8.786 6.245 11.820 1.00 81.00 87 ASP A CA 1
ATOM 670 C C . ASP A 1 87 ? -8.248 7.673 11.999 1.00 81.00 87 ASP A C 1
ATOM 672 O O . ASP A 1 87 ? -8.974 8.564 12.431 1.00 81.00 87 ASP A O 1
ATOM 676 N N . MET A 1 88 ? -6.969 7.895 11.698 1.00 80.75 88 MET A N 1
ATOM 677 C CA . MET A 1 88 ? -6.311 9.184 11.940 1.00 80.75 88 MET A CA 1
ATOM 678 C C . MET A 1 88 ? -6.724 10.284 10.955 1.00 80.75 88 MET A C 1
ATOM 680 O O . MET A 1 88 ? -6.409 11.454 11.183 1.00 80.75 88 MET A O 1
ATOM 684 N N . LYS A 1 89 ? -7.386 9.932 9.848 1.00 73.44 89 LYS A N 1
ATOM 685 C CA . LYS A 1 89 ? -7.866 10.885 8.848 1.00 73.44 89 LYS A CA 1
ATOM 686 C C . LYS A 1 89 ? -9.274 11.365 9.171 1.00 73.44 89 LYS A C 1
ATOM 688 O O . LYS A 1 89 ? -9.532 12.560 9.043 1.00 73.44 89 LYS A O 1
ATOM 693 N N . THR A 1 90 ? -10.168 10.455 9.551 1.00 69.94 90 THR A N 1
ATOM 694 C CA . THR A 1 90 ? -11.598 10.764 9.713 1.00 69.94 90 THR A CA 1
ATOM 695 C C . THR A 1 90 ? -12.033 10.931 11.161 1.00 69.94 90 THR A C 1
ATOM 697 O O . THR A 1 90 ? -13.027 11.607 11.409 1.00 69.94 90 THR A O 1
ATOM 700 N N . ALA A 1 91 ? -11.320 10.342 12.123 1.00 69.25 91 ALA A N 1
ATOM 701 C CA . ALA A 1 91 ? -11.656 10.486 13.530 1.00 69.25 91 ALA A CA 1
ATOM 702 C C . ALA A 1 91 ? -10.824 11.600 14.172 1.00 69.25 91 ALA A C 1
ATOM 704 O O . ALA A 1 91 ? -9.602 11.657 14.029 1.00 69.25 91 ALA A O 1
ATOM 705 N N . TYR A 1 92 ? -11.485 12.456 14.954 1.00 76.44 92 TYR A N 1
ATOM 706 C CA . TYR A 1 92 ? -10.791 13.392 15.836 1.00 76.44 92 TYR A CA 1
ATOM 707 C C . TYR A 1 92 ? -9.948 12.640 16.876 1.00 76.44 92 TYR A C 1
ATOM 709 O O . TYR A 1 92 ? -10.160 11.449 17.130 1.00 76.44 92 TYR A O 1
ATOM 717 N N . ALA A 1 93 ? -8.983 13.318 17.490 1.00 85.62 93 ALA A N 1
ATOM 718 C CA . ALA A 1 93 ? -8.270 12.745 18.624 1.00 85.62 93 ALA A CA 1
ATOM 719 C C . ALA A 1 93 ? -9.248 12.561 19.812 1.00 85.62 93 ALA A C 1
ATOM 721 O O . ALA A 1 93 ? -10.187 13.352 19.936 1.00 85.62 93 ALA A O 1
ATOM 722 N N . PRO A 1 94 ? -9.118 11.500 20.629 1.00 93.19 94 PRO A N 1
ATOM 723 C CA . PRO A 1 94 ? -10.061 11.245 21.715 1.00 93.19 94 PRO A CA 1
ATOM 724 C C . PRO A 1 94 ? -9.942 12.313 22.809 1.00 93.19 94 PRO A C 1
ATOM 726 O O . PRO A 1 94 ? -8.874 12.483 23.402 1.00 93.19 94 PRO A O 1
ATOM 729 N N . GLY A 1 95 ? -11.049 13.014 23.070 1.00 92.38 95 GLY A N 1
ATOM 730 C CA . GLY A 1 95 ? -11.139 14.073 24.076 1.00 92.38 95 GLY A CA 1
ATOM 731 C C . GLY A 1 95 ? -11.602 13.583 25.449 1.00 92.38 95 GLY A C 1
ATOM 732 O O . GLY A 1 95 ? -11.181 14.153 26.448 1.00 92.38 95 GLY A O 1
ATOM 733 N N . ASP A 1 96 ? -12.421 12.532 25.522 1.00 92.81 96 ASP A N 1
ATOM 734 C CA . ASP A 1 96 ? -12.873 11.938 26.785 1.00 92.81 96 ASP A CA 1
ATOM 735 C C . ASP A 1 96 ? -13.281 10.471 26.575 1.00 92.81 96 ASP A C 1
ATOM 737 O O . ASP A 1 96 ? -14.390 10.156 26.148 1.00 92.81 96 ASP A O 1
ATOM 741 N N . ASN A 1 97 ? -12.371 9.546 26.871 1.00 91.75 97 ASN A N 1
ATOM 742 C CA . ASN A 1 97 ? -12.602 8.120 26.665 1.00 91.75 97 ASN A CA 1
ATOM 743 C C . ASN A 1 97 ? -13.667 7.533 27.605 1.00 91.75 97 ASN A C 1
ATOM 745 O O . ASN A 1 97 ? -14.289 6.527 27.261 1.00 91.75 97 ASN A O 1
ATOM 749 N N . ILE A 1 98 ? -13.898 8.135 28.776 1.00 90.88 98 ILE A N 1
ATOM 750 C CA . ILE A 1 98 ? -14.949 7.674 29.687 1.00 90.88 98 ILE A CA 1
ATOM 751 C C . ILE A 1 98 ? -16.309 8.037 29.108 1.00 90.88 98 ILE A C 1
ATOM 753 O O . ILE A 1 98 ? -17.178 7.174 29.027 1.00 90.88 98 ILE A O 1
ATOM 757 N N . LYS A 1 99 ? -16.469 9.266 28.620 1.00 82.12 99 LYS A N 1
ATOM 758 C CA . LYS A 1 99 ? -17.697 9.693 27.949 1.00 82.12 99 LYS A CA 1
ATOM 759 C C . LYS A 1 99 ? -17.949 8.922 26.649 1.00 82.12 99 LYS A C 1
ATOM 761 O O . LYS A 1 99 ? -19.068 8.479 26.416 1.00 82.12 99 LYS A O 1
ATOM 766 N N . ASP A 1 100 ? -16.916 8.734 25.827 1.00 84.62 100 ASP A N 1
ATOM 767 C CA . ASP A 1 100 ? -17.052 8.134 24.492 1.00 84.62 100 ASP A CA 1
ATOM 768 C C . ASP A 1 100 ? -17.137 6.596 24.523 1.00 84.62 100 ASP A C 1
ATOM 770 O O . ASP A 1 100 ? -17.762 5.983 23.655 1.00 84.62 100 ASP A O 1
ATOM 774 N N . TYR A 1 101 ? -16.479 5.948 25.493 1.00 89.31 101 TYR A N 1
ATOM 775 C CA . TYR A 1 101 ? -16.279 4.491 25.508 1.00 89.31 101 TYR A CA 1
ATOM 776 C C . TYR A 1 101 ? -16.540 3.817 26.862 1.00 89.31 101 TYR A C 1
ATOM 778 O O . TYR A 1 101 ? -16.419 2.587 26.971 1.00 89.31 101 TYR A O 1
ATOM 786 N N . GLY A 1 102 ? -16.862 4.592 27.899 1.00 89.19 102 GLY A N 1
ATOM 787 C CA . GLY A 1 102 ? -17.091 4.095 29.255 1.00 89.19 102 GLY A CA 1
ATOM 788 C C . GLY A 1 102 ? -15.847 3.497 29.912 1.00 89.19 102 GLY A C 1
ATOM 789 O O . GLY A 1 102 ? -15.989 2.633 30.772 1.00 89.19 102 GLY A O 1
ATOM 790 N N . ARG A 1 103 ? -14.628 3.840 29.460 1.00 92.81 103 ARG A N 1
ATOM 791 C CA . ARG A 1 103 ? -13.382 3.270 30.010 1.00 92.81 103 ARG A CA 1
ATOM 792 C C . ARG A 1 103 ? -12.137 4.107 29.738 1.00 92.81 103 ARG A C 1
ATOM 794 O O . ARG A 1 103 ? -12.083 4.869 28.780 1.00 92.81 103 ARG A O 1
ATOM 801 N N . PHE A 1 104 ? -11.098 3.847 30.526 1.00 94.56 104 PHE A N 1
ATOM 802 C CA . PHE A 1 104 ? -9.725 4.222 30.200 1.00 94.56 104 PHE A CA 1
ATOM 803 C C . PHE A 1 104 ? -9.121 3.252 29.180 1.00 94.56 104 PHE A C 1
ATOM 805 O O . PHE A 1 104 ? -9.493 2.076 29.107 1.00 94.56 104 PHE A O 1
ATOM 812 N N . PHE A 1 105 ? -8.143 3.744 28.429 1.00 97.81 105 PHE A N 1
ATOM 813 C CA . PHE A 1 105 ? -7.231 2.905 27.656 1.00 97.81 105 PHE A CA 1
ATOM 814 C C . PHE A 1 105 ? -5.837 2.987 28.267 1.00 97.81 105 PHE A C 1
ATOM 816 O O . PHE A 1 105 ? -5.499 4.008 28.851 1.00 97.81 105 PHE A O 1
ATOM 823 N N . SER A 1 106 ? -5.038 1.933 28.133 1.00 97.19 106 SER A N 1
ATOM 824 C CA . SER A 1 106 ? -3.720 1.825 28.779 1.00 97.19 106 SER A CA 1
ATOM 825 C C . SER A 1 106 ? -2.594 1.532 27.791 1.00 97.19 106 SER A C 1
ATOM 827 O O . SER A 1 106 ? -1.426 1.791 28.080 1.00 97.19 106 SER A O 1
ATOM 829 N N . SER A 1 107 ? -2.939 1.040 26.602 1.00 97.62 107 SER A N 1
ATOM 830 C CA . SER A 1 107 ? -1.979 0.635 25.582 1.00 97.62 107 SER A CA 1
ATOM 831 C C . SER A 1 107 ? -2.472 0.970 24.176 1.00 97.62 107 SER A C 1
ATOM 833 O O . SER A 1 107 ? -3.678 1.118 23.933 1.00 97.62 107 SER A O 1
ATOM 835 N N . ILE A 1 108 ? -1.538 1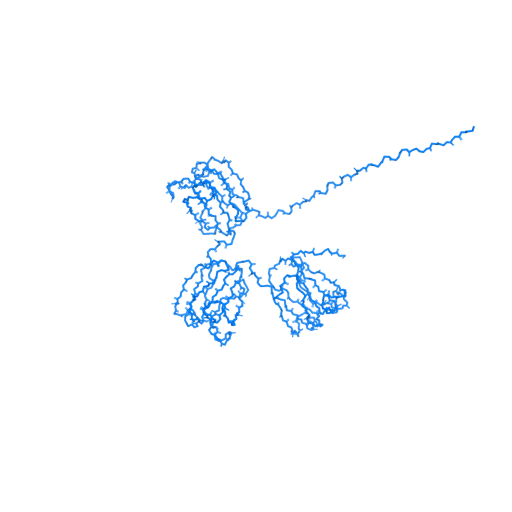.132 23.235 1.00 96.94 108 ILE A N 1
ATOM 836 C CA . ILE A 1 108 ? -1.851 1.474 21.843 1.00 96.94 108 ILE A CA 1
ATOM 837 C C . ILE A 1 108 ? -0.976 0.731 20.829 1.00 96.94 108 ILE A C 1
ATOM 839 O O . ILE A 1 108 ? 0.179 0.409 21.092 1.00 96.94 108 ILE A O 1
ATOM 843 N N . ILE A 1 109 ? -1.514 0.538 19.622 1.00 93.81 109 ILE A N 1
ATOM 844 C CA . ILE A 1 109 ? -0.769 0.149 18.417 1.00 93.81 109 ILE A CA 1
ATOM 845 C C . ILE A 1 109 ? -1.055 1.175 17.328 1.00 93.81 109 ILE A C 1
ATOM 847 O O . ILE A 1 109 ? -2.205 1.333 16.906 1.00 93.81 109 ILE A O 1
ATOM 851 N N . TYR A 1 110 ? -0.011 1.825 16.818 1.00 90.69 110 TYR A N 1
ATOM 852 C CA . TYR A 1 110 ? -0.122 2.623 15.602 1.00 90.69 110 TYR A CA 1
ATOM 853 C C . TYR A 1 110 ? 0.015 1.728 14.368 1.00 90.69 110 TYR A C 1
ATOM 855 O O . TYR A 1 110 ? 0.975 0.972 14.236 1.00 90.69 110 TYR A O 1
ATOM 863 N N . ASN A 1 111 ? -0.938 1.796 13.441 1.00 85.50 111 ASN A N 1
ATOM 864 C CA . ASN A 1 111 ? -0.865 1.089 12.170 1.00 85.50 111 ASN A CA 1
ATOM 865 C C . ASN A 1 111 ? -1.008 2.080 11.001 1.00 85.50 111 ASN A C 1
ATOM 867 O O . ASN A 1 111 ? -2.139 2.408 10.626 1.00 85.50 111 ASN A O 1
ATOM 871 N N . PRO A 1 112 ? 0.105 2.513 10.376 1.00 72.31 112 PRO A N 1
ATOM 872 C CA . PRO A 1 112 ? 0.081 3.472 9.266 1.00 72.31 112 PRO A CA 1
ATOM 873 C C . PRO A 1 112 ? -0.690 2.952 8.046 1.00 72.31 112 PRO A C 1
ATOM 875 O O . PRO A 1 112 ? -1.232 3.730 7.269 1.00 72.31 112 PRO A O 1
ATOM 878 N N . ASN A 1 113 ? -0.806 1.629 7.905 1.00 63.66 113 ASN A N 1
ATOM 879 C CA . ASN A 1 113 ? -1.435 0.982 6.753 1.00 63.66 113 ASN A CA 1
ATOM 880 C C . ASN A 1 113 ? -2.911 0.645 6.981 1.00 63.66 113 ASN A C 1
ATOM 882 O O . ASN A 1 113 ? -3.536 0.020 6.127 1.00 63.66 113 ASN A O 1
ATOM 886 N N . LYS A 1 114 ? -3.462 1.001 8.145 1.00 58.91 114 LYS A N 1
ATOM 887 C CA . LYS A 1 114 ? -4.868 0.775 8.487 1.00 58.91 114 LYS A CA 1
ATOM 888 C C . LYS A 1 114 ? -5.707 2.023 8.241 1.00 58.91 114 LYS A C 1
ATOM 890 O O . LYS A 1 114 ? -6.580 2.344 9.031 1.00 58.91 114 LYS A O 1
ATOM 895 N N . ALA A 1 115 ? -5.457 2.724 7.145 1.00 53.19 115 ALA A N 1
ATOM 896 C CA . ALA A 1 115 ? -6.561 3.446 6.546 1.00 53.19 115 ALA A CA 1
ATOM 897 C C . ALA A 1 115 ? -7.505 2.384 5.978 1.00 53.19 115 ALA A C 1
ATOM 899 O O . ALA A 1 115 ? -7.062 1.471 5.275 1.00 53.19 115 ALA A O 1
ATOM 900 N N . THR A 1 116 ? -8.780 2.421 6.348 1.00 59.38 116 THR A N 1
ATOM 901 C CA . THR A 1 116 ? -9.731 1.417 5.871 1.00 59.38 116 THR A CA 1
ATOM 902 C C . THR A 1 116 ? -10.011 1.679 4.402 1.00 59.38 116 THR A C 1
ATOM 904 O O . THR A 1 116 ? -10.839 2.511 4.039 1.00 59.38 116 THR A O 1
ATOM 907 N N . HIS A 1 117 ? -9.281 0.980 3.542 1.00 71.69 117 HIS A N 1
ATOM 908 C CA . HIS A 1 117 ? -9.677 0.823 2.157 1.00 71.69 117 HIS A CA 1
ATOM 909 C C . HIS A 1 117 ? -11.068 0.184 2.128 1.00 71.69 117 HIS A C 1
ATOM 911 O O . HIS A 1 117 ? -11.357 -0.716 2.920 1.00 71.69 117 HIS A O 1
ATOM 917 N N . LYS A 1 118 ? -11.931 0.665 1.242 1.00 86.12 118 LYS A N 1
ATOM 918 C CA . LYS A 1 118 ? -13.257 0.098 1.000 1.00 86.12 118 LYS A CA 1
ATOM 919 C C . LYS A 1 118 ? -13.324 -0.244 -0.473 1.00 86.12 118 LYS A C 1
ATOM 921 O O . LYS A 1 118 ? -13.284 0.659 -1.302 1.00 86.12 118 LYS A O 1
ATOM 926 N N . PHE A 1 119 ? -13.342 -1.528 -0.803 1.00 91.69 119 PHE A N 1
ATOM 927 C CA . PHE A 1 119 ? -13.387 -1.976 -2.191 1.00 91.69 119 PHE A CA 1
ATOM 928 C C . PHE A 1 119 ? -14.780 -2.487 -2.517 1.00 91.69 119 PHE A C 1
ATOM 930 O O . PHE A 1 119 ? -15.303 -3.321 -1.782 1.00 91.69 119 PHE A O 1
ATOM 937 N N . SER A 1 120 ? -15.341 -2.013 -3.622 1.00 94.50 120 SER A N 1
ATOM 938 C CA . SER A 1 120 ? -16.667 -2.393 -4.109 1.00 94.50 120 SER A CA 1
ATOM 939 C C . SER A 1 120 ? -16.518 -3.038 -5.484 1.00 94.50 120 SER A C 1
ATOM 941 O O . SER A 1 120 ? -15.778 -2.529 -6.324 1.00 94.50 120 SER A O 1
ATOM 943 N N . PHE A 1 121 ? -17.182 -4.168 -5.709 1.00 97.00 121 PHE A N 1
ATOM 944 C CA . PHE A 1 121 ? -17.076 -4.966 -6.933 1.00 97.00 121 PHE A CA 1
ATOM 945 C C . PHE A 1 121 ? -18.440 -5.124 -7.580 1.00 97.00 121 PHE A C 1
ATOM 947 O O . PHE A 1 121 ? -19.437 -5.290 -6.877 1.00 97.00 121 PHE A O 1
ATOM 954 N N . TYR A 1 122 ? -18.476 -5.100 -8.906 1.00 97.62 122 TYR A N 1
ATOM 955 C CA . TYR A 1 122 ? -19.706 -4.968 -9.672 1.00 97.62 122 TYR A CA 1
ATOM 956 C C . TYR A 1 122 ? -19.761 -5.980 -10.814 1.00 97.62 122 TYR A C 1
ATOM 958 O O . TYR A 1 122 ? -18.749 -6.274 -11.458 1.00 97.62 122 TYR A O 1
ATOM 966 N N . PHE A 1 123 ? -20.962 -6.499 -11.060 1.00 96.00 123 PHE A N 1
ATOM 967 C CA . PHE A 1 123 ? -21.216 -7.510 -12.078 1.00 96.00 123 PHE A CA 1
ATOM 968 C C . PHE A 1 123 ? -21.075 -6.935 -13.479 1.00 96.00 123 PHE A C 1
ATOM 970 O O . PHE A 1 123 ? -20.508 -7.598 -14.334 1.00 96.00 123 PHE A O 1
ATOM 977 N N . ASN A 1 124 ? -21.511 -5.690 -13.685 1.00 94.62 124 ASN A N 1
ATOM 978 C CA . ASN A 1 124 ? -21.460 -5.008 -14.973 1.00 94.62 124 ASN A CA 1
ATOM 979 C C . ASN A 1 124 ? -20.316 -3.989 -15.043 1.00 94.62 124 ASN A C 1
ATOM 981 O O . ASN A 1 124 ? -19.760 -3.557 -14.025 1.00 94.62 124 ASN A O 1
ATOM 985 N N . SER A 1 125 ? -19.991 -3.563 -16.263 1.00 93.50 125 SER A N 1
ATOM 986 C CA . SER A 1 125 ? -19.101 -2.430 -16.511 1.00 93.50 125 SER A CA 1
ATOM 987 C C . SER A 1 125 ? -19.651 -1.140 -15.893 1.00 93.50 125 SER A C 1
ATOM 989 O O . SER A 1 125 ? -20.856 -0.976 -15.678 1.00 93.50 125 SER A O 1
ATOM 991 N N . TYR A 1 126 ? -18.748 -0.204 -15.619 1.00 92.69 126 TYR A N 1
ATOM 992 C CA . TYR A 1 126 ? -19.030 1.133 -15.102 1.00 92.69 126 TYR A CA 1
ATOM 993 C C . TYR A 1 126 ? -19.798 1.133 -13.774 1.00 92.69 126 TYR A C 1
ATOM 995 O O . TYR A 1 126 ? -20.671 1.968 -13.545 1.00 92.69 126 TYR A O 1
ATOM 1003 N N . TYR A 1 127 ? -19.422 0.211 -12.883 1.00 93.25 127 TYR A N 1
ATOM 1004 C CA . TYR A 1 127 ? -19.828 0.173 -11.477 1.00 93.25 127 TYR A CA 1
ATOM 1005 C C . TYR A 1 127 ? -21.331 -0.064 -11.258 1.00 93.25 127 TYR A C 1
ATOM 1007 O O . TYR A 1 127 ? -21.938 0.502 -10.350 1.00 93.25 127 TYR A O 1
ATOM 1015 N N . LYS A 1 128 ? -21.946 -0.908 -12.097 1.00 93.38 128 LYS A N 1
ATOM 1016 C CA . LYS A 1 128 ? -23.372 -1.264 -12.015 1.00 93.38 128 LYS A CA 1
ATOM 1017 C C . LYS A 1 128 ? -23.572 -2.701 -11.532 1.00 93.38 128 LYS A C 1
ATOM 1019 O O . LYS A 1 128 ? -22.850 -3.607 -11.937 1.00 93.38 128 LYS A O 1
ATOM 1024 N N . GLY A 1 129 ? -24.603 -2.919 -10.715 1.00 94.38 129 GLY A N 1
ATOM 1025 C CA . GLY A 1 129 ? -24.916 -4.237 -10.153 1.00 94.38 129 GLY A CA 1
ATOM 1026 C C . GLY A 1 129 ? -23.880 -4.658 -9.113 1.00 94.38 129 GLY A C 1
ATOM 1027 O O . GLY A 1 129 ? -23.015 -5.483 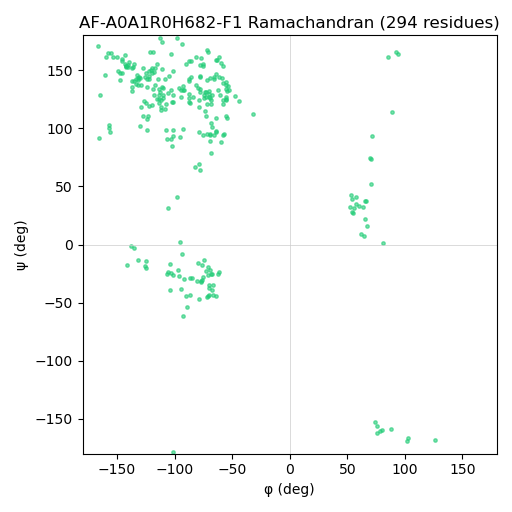-9.393 1.00 94.38 129 GLY A O 1
ATOM 1028 N N . LEU A 1 130 ? -23.929 -4.035 -7.934 1.00 95.00 130 LEU A N 1
ATOM 1029 C CA . LEU A 1 130 ? -23.006 -4.317 -6.836 1.00 95.00 130 LEU A CA 1
ATOM 1030 C C . LEU A 1 130 ? -23.078 -5.800 -6.445 1.00 95.00 130 LEU A C 1
ATOM 1032 O O . LEU A 1 130 ? -24.142 -6.302 -6.104 1.00 95.00 130 LEU A O 1
ATOM 1036 N N . ILE A 1 131 ? -21.931 -6.475 -6.464 1.00 95.44 131 ILE A N 1
ATOM 1037 C CA . ILE A 1 131 ? -21.784 -7.860 -6.006 1.00 95.44 131 ILE A CA 1
ATOM 1038 C C . ILE A 1 131 ? -21.455 -7.860 -4.518 1.00 95.44 131 ILE A C 1
ATOM 1040 O O . ILE A 1 131 ? -22.079 -8.554 -3.719 1.00 95.44 131 ILE A O 1
ATOM 1044 N N . LYS A 1 132 ? -20.400 -7.124 -4.152 1.00 91.00 132 LYS A N 1
ATOM 1045 C CA . LYS A 1 132 ? -19.794 -7.220 -2.827 1.00 91.00 132 LYS A CA 1
ATOM 1046 C C . LYS A 1 132 ? -18.969 -5.993 -2.502 1.00 91.00 132 LYS A C 1
ATOM 1048 O O . LYS A 1 132 ? -18.262 -5.460 -3.355 1.00 91.00 132 LYS A O 1
ATOM 1053 N N . GLU A 1 133 ? -18.983 -5.629 -1.228 1.00 92.94 133 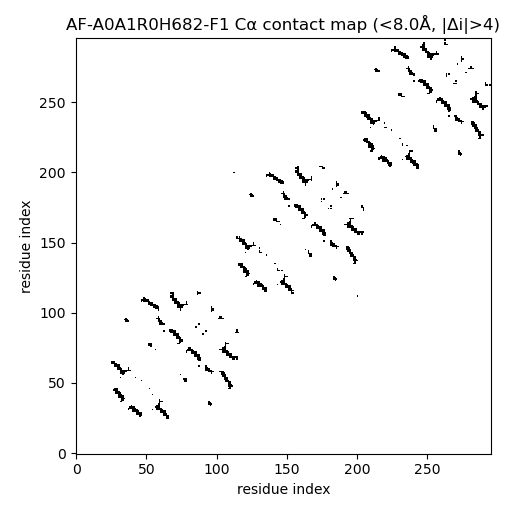GLU A N 1
ATOM 1054 C CA . GLU A 1 133 ? -18.040 -4.682 -0.650 1.00 92.94 133 GLU A CA 1
ATOM 1055 C C . GLU A 1 133 ? -17.154 -5.383 0.376 1.00 92.94 133 GLU A C 1
ATOM 1057 O O . GLU A 1 133 ? -17.605 -6.253 1.125 1.00 92.94 133 GLU A O 1
ATOM 1062 N N . ILE A 1 134 ? -15.877 -5.012 0.420 1.00 88.69 134 ILE A N 1
ATOM 1063 C CA . ILE A 1 134 ? -14.929 -5.531 1.404 1.00 88.69 134 ILE A CA 1
ATOM 1064 C C . ILE A 1 134 ? -14.072 -4.408 1.976 1.00 88.69 134 ILE A C 1
ATOM 1066 O O . ILE A 1 134 ? -13.748 -3.427 1.308 1.00 88.69 134 ILE A O 1
ATOM 1070 N N . HIS A 1 135 ? -13.613 -4.634 3.201 1.00 84.31 135 HIS A N 1
ATOM 1071 C CA . HIS A 1 135 ? -12.493 -3.911 3.786 1.00 84.31 135 HIS A CA 1
ATOM 1072 C C . HIS A 1 135 ? -11.267 -4.825 3.691 1.00 84.31 135 HIS A C 1
ATOM 1074 O O . HIS A 1 135 ? -11.153 -5.783 4.469 1.00 84.31 135 HIS A O 1
ATOM 1080 N N . PRO A 1 136 ? -10.397 -4.631 2.686 1.00 81.00 136 PRO A N 1
ATOM 1081 C CA . PRO A 1 136 ? -9.348 -5.581 2.396 1.00 81.00 136 PRO A CA 1
ATOM 1082 C C . PRO A 1 136 ? -8.247 -5.509 3.459 1.00 81.00 136 PRO A C 1
ATOM 1084 O O . PRO A 1 136 ? -7.725 -4.449 3.803 1.00 81.00 136 PRO A O 1
ATOM 1087 N N . ILE A 1 137 ? -7.866 -6.677 3.958 1.00 74.06 137 ILE A N 1
ATOM 1088 C CA . ILE A 1 137 ? -6.734 -6.892 4.849 1.00 74.06 137 ILE A CA 1
ATOM 1089 C C . ILE A 1 137 ? -5.530 -7.241 3.976 1.00 74.06 137 ILE A C 1
ATOM 1091 O O . ILE A 1 137 ? -5.626 -8.035 3.039 1.00 74.06 137 ILE A O 1
ATOM 1095 N N . SER A 1 138 ? -4.383 -6.644 4.301 1.00 75.25 138 SER A N 1
ATOM 1096 C CA . SER A 1 138 ? -3.115 -6.866 3.602 1.00 75.25 138 SER A CA 1
ATOM 1097 C C . SER A 1 138 ? -2.819 -8.354 3.386 1.00 75.25 138 SER A C 1
ATOM 1099 O O . SER A 1 138 ? -2.758 -9.117 4.346 1.00 75.25 138 SER A O 1
ATOM 1101 N N . ARG A 1 139 ? -2.530 -8.728 2.136 1.00 71.62 139 ARG A N 1
ATOM 1102 C CA . ARG A 1 139 ? -2.116 -10.062 1.663 1.00 71.62 139 ARG A CA 1
ATOM 1103 C C . ARG A 1 139 ? -3.133 -11.186 1.880 1.00 71.62 139 ARG A C 1
ATOM 1105 O O . ARG A 1 139 ? -2.806 -12.338 1.618 1.00 71.62 139 ARG A O 1
ATOM 1112 N N . LYS A 1 140 ? -4.361 -10.873 2.295 1.00 85.12 140 LYS A N 1
ATOM 1113 C CA . LYS A 1 140 ? -5.451 -11.849 2.343 1.00 85.12 140 LYS A CA 1
ATOM 1114 C C . LYS A 1 140 ? -6.075 -12.004 0.952 1.00 85.12 140 LYS A C 1
ATOM 1116 O O . LYS A 1 140 ? -6.299 -11.007 0.267 1.00 85.12 140 LYS A O 1
ATOM 1121 N N . CYS A 1 141 ? -6.354 -13.246 0.559 1.00 93.00 141 CYS A N 1
ATOM 1122 C CA . CYS A 1 141 ? -7.144 -13.552 -0.632 1.00 93.00 141 CYS A CA 1
ATOM 1123 C C . CYS A 1 141 ? -8.636 -13.358 -0.346 1.00 93.00 141 CYS A C 1
ATOM 1125 O O . CYS A 1 141 ? -9.144 -13.818 0.680 1.00 93.00 141 CYS A O 1
ATOM 1127 N N . TYR A 1 142 ? -9.335 -12.690 -1.258 1.00 95.00 142 TYR A N 1
ATOM 1128 C CA . TYR A 1 142 ? -10.778 -12.502 -1.195 1.00 95.00 142 TYR A CA 1
ATOM 1129 C C . TYR A 1 142 ? -11.441 -13.122 -2.415 1.00 95.00 142 TYR A C 1
ATOM 1131 O O . TYR A 1 142 ? -11.193 -12.685 -3.538 1.00 95.00 142 TYR A O 1
ATOM 1139 N N . LYS A 1 143 ? -12.334 -14.086 -2.172 1.00 96.25 143 LYS A N 1
ATOM 1140 C CA . LYS A 1 143 ? -13.260 -14.590 -3.187 1.00 96.25 143 LYS A CA 1
ATOM 1141 C C . LYS A 1 143 ? -14.411 -13.595 -3.335 1.00 96.25 143 LYS A C 1
ATOM 1143 O O . LYS A 1 143 ? -15.119 -13.302 -2.357 1.00 96.25 143 LYS A O 1
ATOM 1148 N N . ILE A 1 144 ? -14.546 -13.041 -4.533 1.00 96.19 144 ILE A N 1
ATOM 1149 C CA . ILE A 1 144 ? -15.562 -12.037 -4.862 1.00 96.19 144 ILE A CA 1
ATOM 1150 C C . ILE A 1 144 ? -16.691 -12.673 -5.674 1.00 96.19 144 ILE A C 1
ATOM 1152 O O . ILE A 1 144 ? -17.851 -12.376 -5.412 1.00 96.19 144 ILE A O 1
ATOM 1156 N N . GLY A 1 145 ? -16.342 -13.583 -6.586 1.00 93.81 145 GLY A N 1
ATOM 1157 C CA . GLY A 1 145 ? -17.198 -13.988 -7.701 1.00 93.81 145 GLY A CA 1
ATOM 1158 C C . GLY A 1 145 ? -16.862 -13.169 -8.956 1.00 93.81 145 GLY A C 1
ATOM 1159 O O . GLY A 1 145 ? -16.159 -12.162 -8.829 1.00 93.81 145 GLY A O 1
ATOM 1160 N N . PRO A 1 146 ? -17.300 -13.596 -10.154 1.00 95.50 146 PRO A N 1
ATOM 1161 C CA . PRO A 1 146 ? -16.987 -12.908 -11.407 1.00 95.50 146 PRO A CA 1
ATOM 1162 C C . PRO A 1 146 ? -17.408 -11.432 -11.375 1.00 95.50 146 PRO A C 1
ATOM 1164 O O . PRO A 1 146 ? -18.560 -11.132 -11.073 1.00 95.50 146 PRO A O 1
ATOM 1167 N N . PHE A 1 147 ? -16.492 -10.512 -11.689 1.00 96.81 147 PHE A N 1
ATOM 1168 C CA . PHE A 1 147 ? -16.748 -9.069 -11.709 1.00 96.81 147 PHE A CA 1
ATOM 1169 C C . PHE A 1 147 ? -16.157 -8.380 -12.950 1.00 96.81 147 PHE A C 1
ATOM 1171 O O . PHE A 1 147 ? -15.032 -8.671 -13.379 1.00 96.81 147 PHE A O 1
ATOM 1178 N N . LEU A 1 148 ? -16.909 -7.420 -13.501 1.00 96.06 148 LEU A N 1
ATOM 1179 C CA . LEU A 1 148 ? -16.509 -6.602 -14.657 1.00 96.06 148 LEU A CA 1
ATOM 1180 C C . LEU A 1 148 ? -15.905 -5.263 -14.271 1.00 96.06 148 LEU A C 1
ATOM 1182 O O . LEU A 1 148 ? -15.102 -4.722 -15.022 1.00 96.06 148 LEU A O 1
ATOM 1186 N N . SER A 1 149 ? -16.265 -4.715 -13.116 1.00 96.25 149 SER A N 1
ATOM 1187 C CA . SER A 1 149 ? -15.705 -3.446 -12.664 1.00 96.25 149 SER A CA 1
ATOM 1188 C C . SER A 1 149 ? -15.548 -3.415 -11.151 1.00 96.25 149 SER A C 1
ATOM 1190 O O . SER A 1 149 ? -16.170 -4.189 -10.418 1.00 96.25 149 SER A O 1
ATOM 1192 N N . ALA A 1 150 ? -14.659 -2.552 -10.670 1.00 94.75 150 ALA A N 1
ATOM 1193 C CA . ALA A 1 150 ? -14.389 -2.406 -9.249 1.00 94.75 150 ALA A CA 1
ATOM 1194 C C . ALA A 1 150 ? -14.030 -0.965 -8.903 1.00 94.75 150 ALA A C 1
ATOM 1196 O O . ALA A 1 150 ? -13.391 -0.271 -9.687 1.00 94.75 150 ALA A O 1
ATOM 1197 N N . GLN A 1 151 ? -14.389 -0.536 -7.698 1.00 91.69 151 GLN A N 1
ATOM 1198 C CA . GLN A 1 151 ? -13.974 0.731 -7.110 1.00 91.69 151 GLN A CA 1
ATOM 1199 C C . GLN A 1 151 ? -13.081 0.459 -5.909 1.00 91.69 151 GLN A C 1
ATOM 1201 O O . GLN A 1 151 ? -13.468 -0.244 -4.978 1.00 91.69 151 GLN A O 1
ATOM 1206 N N . PHE A 1 152 ? -11.885 1.042 -5.913 1.00 88.44 152 PHE A N 1
ATOM 1207 C CA . PHE A 1 152 ? -10.935 0.933 -4.811 1.00 88.44 152 PHE A CA 1
ATOM 1208 C C . PHE A 1 152 ? -10.954 2.219 -3.981 1.00 88.44 152 PHE A C 1
ATOM 1210 O O . PHE A 1 152 ? -10.187 3.150 -4.218 1.00 88.44 152 PHE A O 1
ATOM 1217 N N . GLY A 1 153 ? -11.886 2.291 -3.033 1.00 72.88 153 GLY A N 1
ATOM 1218 C CA . GLY A 1 153 ? -12.041 3.407 -2.103 1.00 72.88 153 GLY A CA 1
ATOM 1219 C C . GLY A 1 153 ? -11.016 3.397 -0.963 1.00 72.88 153 GLY A C 1
ATOM 1220 O O . GLY A 1 153 ? -10.418 2.370 -0.631 1.00 72.88 153 GLY A O 1
ATOM 1221 N N . GLY A 1 154 ? -10.826 4.560 -0.335 1.00 69.50 154 GLY A N 1
ATOM 1222 C CA . GLY A 1 154 ? -9.801 4.810 0.688 1.00 69.50 154 GLY A CA 1
ATOM 1223 C C . GLY A 1 154 ? -8.588 5.575 0.137 1.00 69.50 154 GLY A C 1
ATOM 1224 O O . GLY A 1 154 ? -8.654 6.126 -0.965 1.00 69.50 154 GLY A O 1
ATOM 1225 N N . PRO A 1 155 ? -7.472 5.680 0.885 1.00 62.50 155 PRO A N 1
ATOM 1226 C CA . PRO A 1 155 ? -6.269 6.308 0.355 1.00 62.50 155 PRO A CA 1
ATOM 1227 C C . PRO A 1 155 ? -5.684 5.481 -0.789 1.00 62.50 155 PRO A C 1
ATOM 1229 O O . PRO A 1 155 ? -5.694 4.255 -0.773 1.00 62.50 155 PRO A O 1
ATOM 1232 N N . ARG A 1 156 ? -5.162 6.168 -1.800 1.00 69.00 156 ARG A N 1
ATOM 1233 C CA . ARG A 1 156 ? -4.592 5.571 -3.011 1.00 69.00 156 ARG A CA 1
ATOM 1234 C C . ARG A 1 156 ? -3.173 5.049 -2.763 1.00 69.00 156 ARG A C 1
ATOM 1236 O O . ARG A 1 156 ? -2.196 5.646 -3.208 1.00 69.00 156 ARG A O 1
ATOM 1243 N N . VAL A 1 157 ? -3.061 3.986 -1.970 1.00 65.25 157 VAL A N 1
ATOM 1244 C CA . VAL A 1 157 ? -1.786 3.407 -1.515 1.00 65.25 157 VAL A CA 1
ATOM 1245 C C . VAL A 1 157 ? -1.774 1.902 -1.771 1.00 65.25 157 VAL A C 1
ATOM 1247 O O . VAL A 1 157 ? -2.800 1.246 -1.626 1.00 65.25 157 VAL A O 1
ATOM 1250 N N . GLY A 1 158 ? -0.611 1.363 -2.144 1.00 74.06 158 GLY A N 1
ATOM 1251 C CA . GLY A 1 158 ? -0.411 -0.062 -2.404 1.00 74.06 158 GLY A C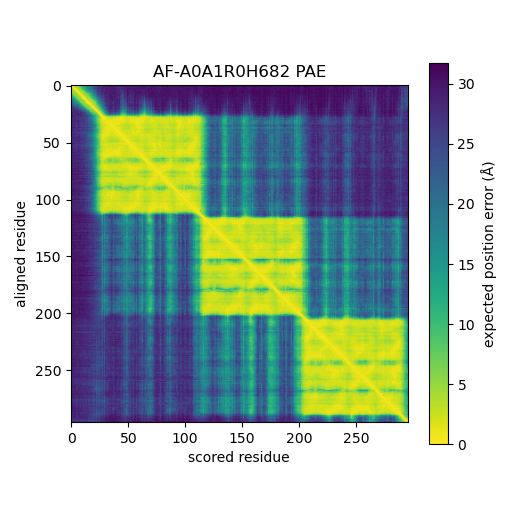A 1
ATOM 1252 C C . GLY A 1 158 ? -0.897 -0.514 -3.777 1.00 74.06 158 GLY A C 1
ATOM 1253 O O . GLY A 1 158 ? -1.065 0.288 -4.693 1.00 74.06 158 GLY A O 1
ATOM 1254 N N . ALA A 1 159 ? -1.134 -1.815 -3.914 1.00 81.62 159 ALA A N 1
ATOM 1255 C CA . ALA A 1 159 ? -1.601 -2.419 -5.154 1.00 81.62 159 ALA A CA 1
ATOM 1256 C C . ALA A 1 159 ? -2.614 -3.530 -4.892 1.00 81.62 159 ALA A C 1
ATOM 1258 O O . ALA A 1 159 ? -2.588 -4.210 -3.860 1.00 81.62 159 ALA A O 1
ATOM 1259 N N . VAL A 1 160 ? -3.482 -3.738 -5.876 1.00 89.31 160 VAL A N 1
ATOM 1260 C CA . VAL A 1 160 ? -4.481 -4.801 -5.909 1.00 89.31 160 VAL A CA 1
ATOM 1261 C C . VAL A 1 160 ? -4.094 -5.783 -7.004 1.00 89.31 160 VAL A C 1
ATOM 1263 O O . VAL A 1 160 ? -4.028 -5.423 -8.176 1.00 89.31 160 VAL A O 1
ATOM 1266 N N . LYS A 1 161 ? -3.828 -7.034 -6.631 1.00 91.56 161 LYS A N 1
ATOM 1267 C CA . LYS A 1 161 ? -3.718 -8.148 -7.576 1.00 91.56 161 LYS A CA 1
ATOM 1268 C C . LYS A 1 161 ? -5.122 -8.706 -7.804 1.00 91.56 161 LYS A C 1
ATOM 1270 O O . LYS A 1 161 ? -5.751 -9.109 -6.833 1.00 91.56 161 LYS A O 1
ATOM 1275 N N . MET A 1 162 ? -5.597 -8.731 -9.041 1.00 94.44 162 MET A N 1
ATOM 1276 C CA . MET A 1 162 ? -6.886 -9.301 -9.446 1.00 94.44 162 MET A CA 1
ATOM 1277 C C . MET A 1 162 ? -6.627 -10.564 -10.258 1.00 94.44 162 MET A C 1
ATOM 1279 O O . MET A 1 162 ? -5.741 -10.548 -11.107 1.00 94.44 162 MET A O 1
ATOM 1283 N N . CYS A 1 163 ? -7.354 -11.642 -9.989 1.00 94.88 163 CYS A N 1
ATOM 1284 C CA . CYS A 1 163 ? -7.107 -12.962 -10.568 1.00 94.88 163 CYS A CA 1
ATOM 1285 C C . CYS A 1 163 ? -8.395 -13.570 -11.131 1.00 94.88 163 CYS A C 1
ATOM 1287 O O . CYS A 1 163 ? -9.477 -13.343 -10.583 1.00 94.88 163 CYS A O 1
ATOM 1289 N N . SER A 1 164 ? -8.288 -14.306 -12.241 1.00 94.69 164 SER A N 1
ATOM 1290 C CA . SER A 1 164 ? -9.446 -14.912 -12.912 1.00 94.69 164 SER A CA 1
ATOM 1291 C C . SER A 1 164 ? -10.057 -16.058 -12.103 1.00 94.69 164 SER A C 1
ATOM 1293 O O . SER A 1 164 ? -11.280 -16.196 -12.074 1.00 94.69 164 SER A O 1
ATOM 1295 N N . GLY A 1 165 ? -9.231 -16.830 -11.387 1.00 93.44 165 GLY A N 1
ATOM 1296 C CA . GLY A 1 165 ? -9.676 -17.900 -10.496 1.00 93.44 165 GLY A CA 1
ATOM 1297 C C . GLY A 1 165 ? -10.255 -17.382 -9.177 1.00 93.44 165 GLY A C 1
ATOM 1298 O O . GLY A 1 165 ? -9.910 -16.296 -8.710 1.00 93.44 165 GLY A O 1
ATOM 1299 N N . SER A 1 166 ? -11.125 -18.167 -8.539 1.00 92.62 166 SER A N 1
ATOM 1300 C CA . SER A 1 166 ? -11.765 -17.847 -7.250 1.00 92.62 166 SER A CA 1
ATOM 1301 C C . SER A 1 166 ? -10.800 -17.828 -6.064 1.00 92.62 166 SER A C 1
ATOM 1303 O O . SER A 1 166 ? -11.054 -17.137 -5.081 1.00 92.62 166 SER A O 1
ATOM 1305 N N . ASP A 1 167 ? -9.690 -18.555 -6.157 1.00 92.69 167 ASP A N 1
ATOM 1306 C CA . ASP A 1 167 ? -8.746 -18.799 -5.060 1.00 92.69 167 ASP A CA 1
ATOM 1307 C C . ASP A 1 167 ? -7.453 -17.990 -5.203 1.00 92.69 167 ASP A C 1
ATOM 1309 O O . ASP A 1 167 ? -6.372 -18.423 -4.812 1.00 92.69 167 ASP A O 1
ATOM 1313 N N . CYS A 1 168 ? -7.553 -16.795 -5.794 1.00 91.75 168 CYS A N 1
ATOM 1314 C CA . CYS A 1 168 ? -6.408 -15.947 -6.137 1.00 91.75 168 CYS A CA 1
ATOM 1315 C C . CYS A 1 168 ? -5.374 -16.645 -7.037 1.00 91.75 168 CYS A C 1
ATOM 1317 O O . CYS A 1 168 ? -4.175 -16.345 -6.986 1.00 91.75 168 CYS A O 1
ATOM 1319 N N . SER A 1 169 ? -5.879 -17.549 -7.877 1.00 90.44 169 SER A N 1
ATOM 1320 C CA . SER A 1 169 ? -5.166 -18.375 -8.846 1.00 90.44 169 SER A CA 1
ATOM 1321 C C . SER A 1 169 ? -5.522 -17.989 -10.289 1.00 90.44 169 SER A C 1
ATOM 1323 O O . SER A 1 169 ? -6.361 -17.117 -10.532 1.00 90.44 169 SER A O 1
ATOM 1325 N N . GLY A 1 170 ? -4.880 -18.648 -11.254 1.00 90.56 170 GLY A N 1
ATOM 1326 C CA . GLY A 1 170 ? -5.057 -18.364 -12.676 1.00 90.56 170 GLY A CA 1
ATOM 1327 C C . GLY A 1 170 ? -4.296 -17.121 -13.129 1.00 90.56 170 GLY A C 1
ATOM 1328 O O . GLY A 1 170 ? -3.344 -16.674 -12.482 1.00 90.56 170 GLY A O 1
ATOM 1329 N N . GLU A 1 171 ? -4.710 -16.568 -14.265 1.00 87.38 171 GLU A N 1
ATOM 1330 C CA . GLU A 1 171 ? -4.124 -15.341 -14.788 1.00 87.38 171 GLU A CA 1
ATOM 1331 C C . GLU A 1 171 ? -4.517 -14.147 -13.925 1.00 87.38 171 GLU A C 1
ATOM 1333 O O . GLU A 1 171 ? -5.683 -13.950 -13.570 1.00 87.38 171 GLU A O 1
ATOM 1338 N N . CYS A 1 172 ? -3.516 -13.342 -13.583 1.00 89.31 172 CYS A N 1
ATOM 1339 C CA . CYS A 1 172 ? -3.695 -12.221 -12.686 1.00 89.31 172 CYS A CA 1
ATOM 1340 C C . CYS A 1 172 ? -3.046 -10.958 -13.228 1.00 89.31 172 CYS A C 1
ATOM 1342 O O . CYS A 1 172 ? -1.947 -10.988 -13.779 1.00 89.31 172 CYS A O 1
ATOM 1344 N N . VAL A 1 173 ? -3.678 -9.831 -12.932 1.00 85.69 173 VAL A N 1
ATOM 1345 C CA . VAL A 1 173 ? -3.154 -8.494 -13.197 1.00 85.69 173 VAL A CA 1
ATOM 1346 C C . VAL A 1 173 ? -2.950 -7.758 -11.883 1.00 85.69 173 VAL A C 1
ATOM 1348 O O . VAL A 1 173 ? -3.626 -8.022 -10.891 1.00 85.69 173 VAL A O 1
ATOM 1351 N N . ILE A 1 174 ? -1.996 -6.836 -11.851 1.00 85.38 174 ILE A N 1
ATOM 1352 C CA . ILE A 1 174 ? -1.749 -5.982 -10.689 1.00 85.38 174 ILE A CA 1
ATOM 1353 C C . ILE A 1 174 ? -2.096 -4.553 -11.087 1.00 85.38 174 ILE A C 1
ATOM 1355 O O . ILE A 1 174 ? -1.604 -4.060 -12.099 1.00 85.38 174 ILE A O 1
ATOM 1359 N N . ARG A 1 175 ? -2.927 -3.887 -10.283 1.00 83.19 175 ARG A N 1
ATOM 1360 C CA . ARG A 1 175 ? -3.219 -2.457 -10.410 1.00 83.19 175 ARG A CA 1
ATOM 1361 C C . ARG A 1 175 ? -2.645 -1.711 -9.217 1.00 83.19 175 ARG A C 1
ATOM 1363 O O . ARG A 1 175 ? -2.949 -2.037 -8.070 1.00 83.19 175 ARG A O 1
ATOM 1370 N N . ASP A 1 176 ? -1.813 -0.720 -9.498 1.00 74.81 176 ASP A N 1
ATOM 1371 C CA . ASP A 1 176 ? -1.312 0.210 -8.493 1.00 74.81 176 ASP A CA 1
ATOM 1372 C C . ASP A 1 176 ? -2.416 1.198 -8.109 1.00 74.81 176 ASP A C 1
ATOM 1374 O O . ASP A 1 176 ? -3.033 1.817 -8.969 1.00 74.81 176 ASP A O 1
ATOM 1378 N N . MET A 1 177 ? -2.676 1.353 -6.816 1.00 76.38 177 MET A N 1
ATOM 1379 C CA . MET A 1 177 ? -3.778 2.181 -6.327 1.00 76.38 177 MET A CA 1
ATOM 1380 C C . MET A 1 177 ? -3.555 3.682 -6.549 1.00 76.38 177 MET A C 1
ATOM 1382 O O . MET A 1 177 ? -4.518 4.450 -6.511 1.00 76.38 177 MET A O 1
ATOM 1386 N N . LYS A 1 178 ? -2.300 4.119 -6.713 1.00 65.69 178 LYS A N 1
ATOM 1387 C CA . LYS A 1 178 ? -1.922 5.525 -6.888 1.00 65.69 178 LYS A CA 1
ATOM 1388 C C . LYS A 1 178 ? -1.995 5.948 -8.345 1.00 65.69 178 LYS A C 1
ATOM 1390 O O . LYS A 1 178 ? -2.477 7.047 -8.619 1.00 65.69 178 LYS A O 1
ATOM 1395 N N . THR A 1 179 ? -1.508 5.103 -9.248 1.00 61.88 179 THR A N 1
ATOM 1396 C CA . THR A 1 179 ? -1.343 5.451 -10.667 1.00 61.88 179 THR A CA 1
ATOM 1397 C C . THR A 1 179 ? -2.378 4.807 -11.580 1.00 61.88 179 THR A C 1
ATOM 1399 O O . THR A 1 179 ? -2.660 5.359 -12.640 1.00 61.88 179 THR A O 1
ATOM 1402 N N . ALA A 1 180 ? -2.984 3.686 -11.183 1.00 59.00 180 ALA A N 1
ATOM 1403 C CA . ALA A 1 180 ? -4.053 3.059 -11.942 1.00 59.00 180 ALA A CA 1
ATOM 1404 C C . ALA A 1 180 ? -5.406 3.374 -11.296 1.00 59.00 180 ALA A C 1
ATOM 1406 O O . ALA A 1 180 ? -5.662 3.050 -10.135 1.00 59.00 180 ALA A O 1
ATOM 1407 N N . TYR A 1 181 ? -6.309 3.974 -12.073 1.00 67.50 181 TYR A N 1
ATOM 1408 C CA . TYR A 1 181 ? -7.713 4.070 -11.678 1.00 67.50 181 TYR A CA 1
ATOM 1409 C C . TYR A 1 181 ? -8.289 2.668 -11.452 1.00 67.50 181 TYR A C 1
ATOM 1411 O O . TYR A 1 181 ? -7.805 1.685 -12.027 1.00 67.50 181 TYR A O 1
ATOM 1419 N N . ALA A 1 182 ? -9.315 2.573 -10.611 1.00 77.56 182 ALA A N 1
ATOM 1420 C CA . ALA A 1 182 ? -10.041 1.326 -10.429 1.00 77.56 182 ALA A CA 1
ATOM 1421 C C . ALA A 1 182 ? -10.682 0.895 -11.773 1.00 77.56 182 ALA A C 1
ATOM 1423 O O . ALA A 1 182 ? -11.017 1.768 -12.579 1.00 77.56 182 ALA A O 1
ATOM 1424 N N . PRO A 1 183 ? -10.755 -0.413 -12.079 1.00 88.00 183 PRO A N 1
ATOM 1425 C CA . PRO A 1 183 ? -11.166 -0.871 -13.402 1.00 88.00 183 PRO A CA 1
ATOM 1426 C C . PRO A 1 183 ? -12.644 -0.569 -13.654 1.00 88.00 183 PRO A C 1
ATOM 1428 O O . PRO A 1 183 ? -13.509 -0.995 -12.886 1.00 88.00 183 PRO A O 1
ATOM 1431 N N . GLY A 1 184 ? -12.919 0.142 -14.748 1.00 88.94 184 GLY A N 1
ATOM 1432 C CA . GLY A 1 184 ? -14.276 0.453 -15.194 1.00 88.94 184 GLY A CA 1
ATOM 1433 C C . GLY A 1 184 ? -14.888 -0.638 -16.072 1.00 88.94 184 GLY A C 1
ATOM 1434 O O . GLY A 1 184 ? -16.101 -0.799 -16.050 1.00 88.94 184 GLY A O 1
ATOM 1435 N N . ASP A 1 185 ? -14.078 -1.395 -16.813 1.00 91.81 185 ASP A N 1
ATOM 1436 C CA . ASP A 1 185 ? -14.536 -2.492 -17.670 1.00 91.81 185 ASP A CA 1
ATOM 1437 C C . ASP A 1 185 ? -13.391 -3.486 -17.918 1.00 91.81 185 ASP A C 1
ATOM 1439 O O . ASP A 1 185 ? -12.485 -3.235 -18.710 1.00 91.81 185 ASP A O 1
ATOM 1443 N N . ASN A 1 186 ? -13.411 -4.622 -17.225 1.00 90.00 186 ASN A N 1
ATOM 1444 C CA . ASN A 1 186 ? -12.356 -5.624 -17.327 1.00 90.00 186 ASN A CA 1
ATOM 1445 C C . ASN A 1 186 ? -12.356 -6.364 -18.674 1.00 90.00 186 ASN A C 1
ATOM 1447 O O . ASN A 1 186 ? -11.298 -6.825 -19.100 1.00 90.00 186 ASN A O 1
ATOM 1451 N N . ILE A 1 187 ? -13.497 -6.476 -19.361 1.00 89.75 187 ILE A N 1
ATOM 1452 C CA . ILE A 1 187 ? -13.541 -7.109 -20.687 1.00 89.75 187 ILE A CA 1
ATOM 1453 C C . ILE A 1 187 ? -12.864 -6.201 -21.702 1.00 89.75 187 ILE A C 1
ATOM 1455 O O . ILE A 1 187 ? -12.024 -6.666 -22.467 1.00 89.75 187 ILE A O 1
ATOM 1459 N N . LYS A 1 188 ? -13.144 -4.899 -21.657 1.00 84.56 188 LYS A N 1
ATOM 1460 C CA . LYS A 1 188 ? -12.468 -3.928 -22.517 1.00 84.56 188 LYS A CA 1
ATOM 1461 C C . LYS A 1 188 ? -10.978 -3.793 -22.185 1.00 84.56 188 LYS A C 1
ATOM 1463 O O . LYS A 1 188 ? -10.158 -3.749 -23.096 1.00 84.56 188 LYS A O 1
ATOM 1468 N N . ASP A 1 189 ? -10.629 -3.733 -20.900 1.00 82.44 189 ASP A N 1
ATOM 1469 C CA . ASP A 1 189 ? -9.250 -3.500 -20.452 1.00 82.44 189 ASP A CA 1
ATOM 1470 C C . ASP A 1 189 ? -8.359 -4.754 -20.565 1.00 82.44 189 ASP A C 1
ATOM 1472 O O . ASP A 1 189 ? -7.150 -4.637 -20.771 1.00 82.44 189 ASP A O 1
ATOM 1476 N N . TYR A 1 190 ? -8.929 -5.951 -20.380 1.00 87.00 190 TYR A N 1
ATOM 1477 C CA . TYR A 1 190 ? -8.170 -7.196 -20.182 1.00 87.00 190 TYR A CA 1
ATOM 1478 C C . TYR A 1 190 ? -8.715 -8.417 -20.935 1.00 87.00 190 TYR A C 1
ATOM 1480 O O . TYR A 1 190 ? -8.145 -9.508 -20.809 1.00 87.00 190 TYR A O 1
ATOM 1488 N N . GLY A 1 191 ? -9.822 -8.273 -21.666 1.00 88.69 191 GLY A N 1
ATOM 1489 C CA . GLY A 1 191 ? -10.470 -9.367 -22.392 1.00 88.69 191 GLY A CA 1
ATOM 1490 C C . GLY A 1 191 ? -11.092 -10.437 -21.495 1.00 88.69 191 GLY A C 1
ATOM 1491 O O . GLY A 1 191 ? -11.327 -11.546 -21.965 1.00 88.69 191 GLY A O 1
ATOM 1492 N N . ARG A 1 192 ? -11.304 -10.169 -20.195 1.00 90.00 192 ARG A N 1
ATOM 1493 C CA . ARG A 1 192 ? -11.758 -11.191 -19.235 1.00 90.00 192 ARG A CA 1
ATOM 1494 C C . ARG A 1 192 ? -12.430 -10.627 -17.987 1.00 90.00 192 ARG A C 1
ATOM 1496 O O . ARG A 1 192 ? -12.234 -9.472 -17.628 1.00 90.00 192 ARG A O 1
ATOM 1503 N N . PHE A 1 193 ? -13.130 -11.499 -17.266 1.00 94.19 193 PHE A N 1
ATOM 1504 C CA . PHE A 1 193 ? -13.583 -11.256 -15.897 1.00 94.19 193 PHE A CA 1
ATOM 1505 C C . PHE A 1 193 ? -12.490 -11.631 -14.889 1.00 94.19 193 PHE A C 1
ATOM 1507 O O . PHE A 1 193 ? -11.629 -12.475 -15.154 1.00 94.19 193 PHE A O 1
ATOM 1514 N N . PHE A 1 194 ? -12.570 -11.052 -13.695 1.00 96.81 194 PHE A N 1
ATOM 1515 C CA . PHE A 1 194 ? -11.811 -11.511 -12.533 1.00 96.81 194 PHE A CA 1
ATOM 1516 C C . PHE A 1 194 ? -12.770 -12.029 -11.464 1.00 96.81 194 PHE A C 1
ATOM 1518 O O . PHE A 1 194 ? -13.923 -11.615 -11.430 1.00 96.81 194 PHE A O 1
ATOM 1525 N N . SER A 1 195 ? -12.300 -12.920 -10.591 1.00 97.31 195 SER A N 1
ATOM 1526 C CA . SER A 1 195 ? -13.145 -13.569 -9.573 1.00 97.31 195 SER A CA 1
ATOM 1527 C C . SER A 1 195 ? -12.624 -13.408 -8.146 1.00 97.31 195 SER A C 1
ATOM 1529 O O . SER A 1 195 ? -13.340 -13.671 -7.172 1.00 97.31 195 SER A O 1
ATOM 1531 N N . SER A 1 196 ? -11.370 -12.984 -7.994 1.00 97.25 196 SER A N 1
ATOM 1532 C CA . SER A 1 196 ? -10.736 -12.817 -6.690 1.00 97.25 196 SER A CA 1
ATOM 1533 C C . SER A 1 196 ? -9.680 -11.722 -6.691 1.00 97.25 196 SER A C 1
ATOM 1535 O O . SER A 1 196 ? -9.178 -11.315 -7.745 1.00 97.25 196 SER A O 1
ATOM 1537 N N . ILE A 1 197 ? -9.338 -11.240 -5.492 1.00 95.75 197 ILE A N 1
ATOM 1538 C CA . ILE A 1 197 ? -8.295 -10.230 -5.320 1.00 95.75 197 ILE A CA 1
ATOM 1539 C C . ILE A 1 197 ? -7.389 -10.472 -4.105 1.00 95.75 197 ILE A C 1
ATOM 1541 O O . ILE A 1 197 ? -7.789 -11.076 -3.108 1.00 95.75 197 ILE A O 1
ATOM 1545 N N . ILE A 1 198 ? -6.183 -9.905 -4.162 1.00 91.25 198 ILE A N 1
ATOM 1546 C CA . ILE A 1 198 ? -5.279 -9.712 -3.024 1.00 91.25 198 ILE A CA 1
ATOM 1547 C C . ILE A 1 198 ? -4.878 -8.241 -2.979 1.00 91.25 198 ILE A C 1
ATOM 1549 O O . ILE A 1 198 ? -4.284 -7.720 -3.923 1.00 91.25 198 ILE A O 1
ATOM 1553 N N . TYR A 1 199 ? -5.134 -7.582 -1.854 1.00 87.19 199 TYR A N 1
ATOM 155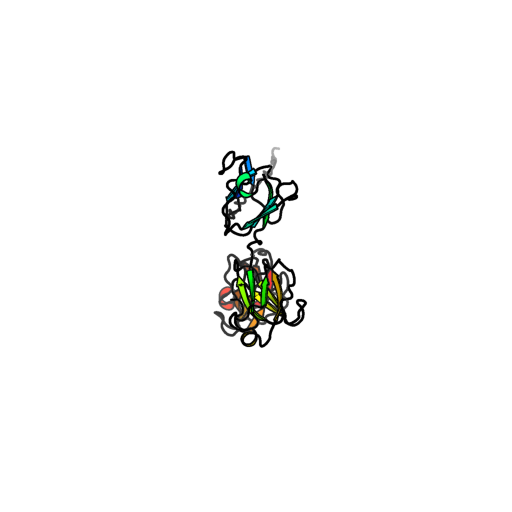4 C CA . TYR A 1 199 ? -4.651 -6.226 -1.609 1.00 87.19 199 TYR A CA 1
ATOM 1555 C C . TYR A 1 199 ? -3.315 -6.249 -0.866 1.00 87.19 199 TYR A C 1
ATOM 1557 O O . TYR A 1 199 ? -3.175 -6.946 0.137 1.00 87.19 199 TYR A O 1
ATOM 1565 N N . ASN A 1 200 ? -2.331 -5.471 -1.310 1.00 77.38 200 ASN A N 1
ATOM 1566 C CA . ASN A 1 200 ? -1.071 -5.299 -0.599 1.00 77.38 200 ASN A CA 1
ATOM 1567 C C . ASN A 1 200 ? -0.737 -3.801 -0.446 1.00 77.38 200 ASN A C 1
ATOM 1569 O O . ASN A 1 200 ? -0.223 -3.205 -1.393 1.00 77.38 200 ASN A O 1
ATOM 1573 N N . PRO A 1 201 ? -0.956 -3.203 0.744 1.00 65.19 201 PRO A N 1
ATOM 1574 C CA . PRO A 1 201 ? -0.683 -1.784 0.999 1.00 65.19 201 PRO A CA 1
ATOM 1575 C C . PRO A 1 201 ? 0.799 -1.421 0.852 1.00 65.19 201 PRO A C 1
ATOM 1577 O O . PRO A 1 201 ? 1.133 -0.280 0.563 1.00 65.19 201 PRO A O 1
ATOM 1580 N N . ASN A 1 202 ? 1.694 -2.398 1.034 1.00 58.44 202 ASN A N 1
ATOM 1581 C CA . ASN A 1 202 ? 3.143 -2.196 0.993 1.00 58.44 202 ASN A CA 1
ATOM 1582 C C . ASN A 1 202 ? 3.751 -2.467 -0.384 1.00 58.44 202 ASN A C 1
ATOM 1584 O O . ASN A 1 202 ? 4.946 -2.255 -0.571 1.00 58.44 202 ASN A O 1
ATOM 1588 N N . LYS A 1 203 ? 2.968 -3.000 -1.326 1.00 59.84 203 LYS A N 1
ATOM 1589 C CA . LYS A 1 203 ? 3.422 -3.221 -2.695 1.00 59.84 203 LYS A CA 1
ATOM 1590 C C . LYS A 1 203 ? 2.849 -2.103 -3.537 1.00 59.84 203 LYS A C 1
ATOM 1592 O O . LYS A 1 203 ? 1.730 -2.219 -4.001 1.00 59.84 203 LYS A O 1
ATOM 1597 N N . ALA A 1 204 ? 3.599 -1.033 -3.714 1.00 56.34 204 ALA A N 1
ATOM 1598 C CA . ALA A 1 204 ? 3.392 -0.196 -4.881 1.00 56.34 204 ALA A CA 1
ATOM 1599 C C . ALA A 1 204 ? 4.262 -0.793 -5.994 1.00 56.34 204 ALA A C 1
ATOM 1601 O O . ALA A 1 204 ? 5.404 -1.188 -5.742 1.00 56.34 204 ALA A O 1
ATOM 1602 N N . SER A 1 205 ? 3.670 -1.030 -7.164 1.00 60.00 205 SER A N 1
ATOM 1603 C CA . SER A 1 205 ? 4.397 -1.707 -8.239 1.00 60.00 205 SER A CA 1
ATOM 1604 C C . SER A 1 205 ? 5.391 -0.722 -8.822 1.00 60.00 205 SER A C 1
ATOM 1606 O O . SER A 1 205 ? 5.005 0.372 -9.239 1.00 60.00 205 SER A O 1
ATOM 1608 N N . HIS A 1 206 ? 6.655 -1.113 -8.866 1.00 71.62 206 HIS A N 1
ATOM 1609 C CA . HIS A 1 206 ? 7.608 -0.413 -9.702 1.00 71.62 206 HIS A CA 1
ATOM 1610 C C . HIS A 1 206 ? 7.282 -0.810 -11.144 1.00 71.62 206 HIS A C 1
ATOM 1612 O O . HIS A 1 206 ? 7.069 -1.982 -11.428 1.00 71.62 206 HIS A O 1
ATOM 1618 N N . LYS A 1 207 ? 7.171 0.146 -12.061 1.00 84.56 207 LYS A N 1
ATOM 1619 C CA . LYS A 1 207 ? 7.083 -0.148 -13.491 1.00 84.56 207 LYS A CA 1
ATOM 1620 C C . LYS A 1 207 ? 8.198 0.608 -14.170 1.00 84.56 207 LYS A C 1
ATOM 1622 O O . LYS A 1 207 ? 8.164 1.830 -14.262 1.00 84.56 207 LYS A O 1
ATOM 1627 N N . PHE A 1 208 ? 9.209 -0.121 -14.614 1.00 90.75 208 PHE A N 1
ATOM 1628 C CA . PHE A 1 208 ? 10.330 0.476 -15.321 1.00 90.75 208 PHE A CA 1
ATOM 1629 C C . PHE A 1 208 ? 10.139 0.231 -16.806 1.00 90.75 208 PHE A C 1
ATOM 1631 O O . PHE A 1 208 ? 9.973 -0.915 -17.214 1.00 90.75 208 PHE A O 1
ATOM 1638 N N . SER A 1 209 ? 10.103 1.297 -17.596 1.00 92.12 209 SER A N 1
ATOM 1639 C CA . SER A 1 209 ? 9.908 1.244 -19.047 1.00 92.12 209 SER A CA 1
ATOM 1640 C C . SER A 1 209 ? 11.169 1.724 -19.746 1.00 92.12 209 SER A C 1
ATOM 1642 O O . SER A 1 209 ? 11.710 2.758 -19.366 1.00 92.12 209 SER A O 1
ATOM 1644 N N . PHE A 1 210 ? 11.617 0.991 -20.759 1.00 96.69 210 PHE A N 1
ATOM 1645 C CA . PHE A 1 210 ? 12.887 1.222 -21.448 1.00 96.69 210 PHE A CA 1
ATOM 1646 C C . PHE A 1 210 ? 12.647 1.518 -22.918 1.00 96.69 210 PHE A C 1
ATOM 1648 O O . PHE A 1 210 ? 11.703 0.995 -23.516 1.00 96.69 210 PHE A O 1
ATOM 1655 N N . TYR A 1 211 ? 13.506 2.357 -23.484 1.00 97.31 211 TYR A N 1
ATOM 1656 C CA . TYR A 1 211 ? 13.305 2.949 -24.797 1.00 97.31 211 TYR A CA 1
ATOM 1657 C C . TYR A 1 211 ? 14.603 2.931 -25.608 1.00 97.31 211 TYR A C 1
ATOM 1659 O O . TYR A 1 211 ? 15.686 3.171 -25.068 1.00 97.31 211 TYR A O 1
ATOM 1667 N N . SER A 1 212 ? 14.495 2.648 -26.904 1.00 95.56 212 SER A N 1
ATOM 1668 C CA . SER A 1 212 ? 15.626 2.542 -27.830 1.00 95.56 212 SER A CA 1
ATOM 1669 C C . SER A 1 212 ? 16.234 3.897 -28.166 1.00 95.56 212 SER A C 1
ATOM 1671 O O . SER A 1 212 ? 17.404 3.967 -28.531 1.00 95.56 212 SER A O 1
ATOM 1673 N N . SER A 1 213 ? 15.476 4.981 -28.010 1.00 95.25 213 SER A N 1
ATOM 1674 C CA . SER A 1 213 ? 15.915 6.344 -28.309 1.00 95.25 213 SER A CA 1
ATOM 1675 C C . SER A 1 213 ? 15.832 7.250 -27.080 1.00 95.25 213 SER A C 1
ATOM 1677 O O . SER A 1 213 ? 15.215 6.911 -26.063 1.00 95.25 213 SER A O 1
ATOM 1679 N N . SER A 1 214 ? 16.485 8.408 -27.161 1.00 93.19 214 SER A N 1
ATOM 1680 C CA . SER A 1 214 ? 16.430 9.430 -26.120 1.00 93.19 214 SER A CA 1
ATOM 1681 C C . SER A 1 214 ? 15.016 9.994 -25.952 1.00 93.19 214 SER A C 1
ATOM 1683 O O . SER A 1 214 ? 14.148 9.881 -26.826 1.00 93.19 214 SER A O 1
ATOM 1685 N N . TYR A 1 215 ? 14.774 10.575 -24.781 1.00 92.31 215 TYR A N 1
ATOM 1686 C CA . TYR A 1 215 ? 13.519 11.207 -24.382 1.00 92.31 215 TYR A CA 1
ATOM 1687 C C . TYR A 1 215 ? 12.296 10.291 -24.537 1.00 92.31 215 TYR A C 1
ATOM 1689 O O . TYR A 1 215 ? 11.205 10.731 -24.902 1.00 92.31 215 TYR A O 1
ATOM 1697 N N . TYR A 1 216 ? 12.479 9.011 -24.197 1.00 91.69 216 TYR A N 1
ATOM 1698 C CA . TYR A 1 216 ? 11.420 8.012 -24.048 1.00 91.69 216 TYR A CA 1
ATOM 1699 C C . TYR A 1 216 ? 10.683 7.654 -25.349 1.00 91.69 216 TYR A C 1
ATOM 1701 O O . TYR A 1 216 ? 9.469 7.429 -25.342 1.00 91.69 216 TYR A O 1
ATOM 1709 N N . LYS A 1 217 ? 11.413 7.599 -26.471 1.00 90.62 217 LYS A N 1
ATOM 1710 C CA . LYS A 1 217 ? 10.900 7.203 -27.795 1.00 90.62 217 LYS A CA 1
ATOM 1711 C C . LYS A 1 217 ? 11.350 5.789 -28.177 1.00 90.62 217 LYS A C 1
ATOM 1713 O O . LYS A 1 217 ? 12.465 5.388 -27.859 1.00 90.62 217 LYS A O 1
ATOM 1718 N N . GLY A 1 218 ? 10.489 5.052 -28.881 1.00 90.94 218 GLY A N 1
ATOM 1719 C CA . GLY A 1 218 ? 10.758 3.667 -29.290 1.00 90.94 218 GLY A CA 1
ATOM 1720 C C . GLY A 1 218 ? 10.751 2.718 -28.093 1.00 90.94 218 GLY A C 1
ATOM 1721 O O . GLY A 1 218 ? 11.797 2.327 -27.592 1.00 90.94 218 GLY A O 1
ATOM 1722 N N . HIS A 1 219 ? 9.566 2.406 -27.565 1.00 92.88 219 HIS A N 1
ATOM 1723 C CA . HIS A 1 219 ? 9.436 1.507 -26.414 1.00 92.88 219 HIS A CA 1
ATOM 1724 C C . HIS A 1 219 ? 10.010 0.123 -26.741 1.00 92.88 219 HIS A C 1
ATOM 1726 O O . HIS A 1 219 ? 9.662 -0.465 -27.758 1.00 92.88 219 HIS A O 1
ATOM 1732 N N . ILE A 1 220 ? 10.891 -0.374 -25.872 1.00 92.50 220 ILE A N 1
ATOM 1733 C CA . ILE A 1 220 ? 11.476 -1.715 -25.976 1.00 92.50 220 ILE A CA 1
ATOM 1734 C C . ILE A 1 220 ? 10.620 -2.679 -25.163 1.00 92.50 220 ILE A C 1
ATOM 1736 O O . ILE A 1 220 ? 10.072 -3.645 -25.683 1.00 92.50 220 ILE A O 1
ATOM 1740 N N . LYS A 1 221 ? 10.533 -2.426 -23.851 1.00 89.69 221 LYS A N 1
ATOM 1741 C CA . LYS A 1 221 ? 9.727 -3.209 -22.914 1.00 89.69 221 LYS A CA 1
ATOM 1742 C C . LYS A 1 221 ? 9.562 -2.505 -21.577 1.00 89.69 221 LYS A C 1
ATOM 1744 O O . LYS A 1 221 ? 10.241 -1.521 -21.279 1.00 89.69 221 LYS A O 1
ATOM 1749 N N . SER A 1 222 ? 8.691 -3.061 -20.742 1.00 88.25 222 SER A N 1
ATOM 1750 C CA . SER A 1 222 ? 8.554 -2.670 -19.342 1.00 88.25 222 SER A CA 1
ATOM 1751 C C . SER A 1 222 ? 8.718 -3.875 -18.418 1.00 88.25 222 SER A C 1
ATOM 1753 O O . SER A 1 222 ? 8.313 -4.979 -18.776 1.00 88.25 222 SER A O 1
ATOM 1755 N N . VAL A 1 223 ? 9.272 -3.669 -17.222 1.00 86.69 223 VAL A N 1
ATOM 1756 C CA . VAL A 1 223 ? 9.366 -4.702 -16.176 1.00 86.69 223 VAL A CA 1
ATOM 1757 C C . VAL A 1 223 ? 8.799 -4.200 -14.846 1.00 86.69 223 VAL A C 1
ATOM 1759 O O . VAL A 1 223 ? 8.841 -3.001 -14.569 1.00 86.69 223 VAL A O 1
ATOM 1762 N N . ASP A 1 224 ? 8.288 -5.127 -14.028 1.00 83.00 224 ASP A N 1
ATOM 1763 C CA . ASP A 1 224 ? 8.039 -4.927 -12.589 1.00 83.00 224 ASP A CA 1
ATOM 1764 C C . ASP A 1 224 ? 9.257 -5.468 -11.822 1.00 83.00 224 ASP A C 1
ATOM 1766 O O . ASP A 1 224 ? 9.357 -6.684 -11.603 1.00 83.00 224 ASP A O 1
ATOM 1770 N N . PRO A 1 225 ? 10.252 -4.618 -11.509 1.00 84.06 225 PRO A N 1
ATOM 1771 C CA . PRO A 1 225 ? 11.521 -5.073 -10.974 1.00 84.06 225 PRO A CA 1
ATOM 1772 C C . PRO A 1 225 ? 11.367 -5.554 -9.527 1.00 84.06 225 PRO A C 1
ATOM 1774 O O . PRO A 1 225 ? 10.994 -4.821 -8.610 1.00 84.06 225 PRO A O 1
ATOM 1777 N N . LYS A 1 226 ? 11.721 -6.817 -9.303 1.00 80.19 226 LYS A N 1
ATOM 1778 C CA . LYS A 1 226 ? 11.962 -7.377 -7.966 1.00 80.19 226 LYS A CA 1
ATOM 1779 C C . LYS A 1 226 ? 13.334 -6.953 -7.440 1.00 80.19 226 LYS A C 1
ATOM 1781 O O . LYS A 1 226 ? 14.291 -6.884 -8.208 1.00 80.19 226 LYS A O 1
ATOM 1786 N N . LEU A 1 227 ? 13.411 -6.734 -6.127 1.00 80.81 227 LEU A N 1
ATOM 1787 C CA . LEU A 1 227 ? 14.652 -6.399 -5.427 1.00 80.81 227 LEU A CA 1
ATOM 1788 C C . LEU A 1 227 ? 15.746 -7.442 -5.680 1.00 80.81 227 LEU A C 1
ATOM 1790 O O . LEU A 1 227 ? 15.470 -8.640 -5.622 1.00 80.81 227 LEU A O 1
ATOM 1794 N N . ASN A 1 228 ? 16.970 -6.962 -5.908 1.00 81.75 228 ASN A N 1
ATOM 1795 C CA . ASN A 1 228 ? 18.193 -7.750 -6.092 1.00 81.75 228 ASN A CA 1
ATOM 1796 C C . ASN A 1 228 ? 18.085 -8.821 -7.188 1.00 81.75 228 ASN A C 1
ATOM 1798 O O . ASN A 1 228 ? 18.736 -9.860 -7.124 1.00 81.75 228 ASN A O 1
ATOM 1802 N N . ARG A 1 229 ? 17.229 -8.587 -8.186 1.00 89.62 229 ARG A N 1
ATOM 1803 C CA . ARG A 1 229 ? 17.124 -9.431 -9.371 1.00 89.62 229 ARG A CA 1
ATOM 1804 C C . ARG A 1 229 ? 17.593 -8.642 -10.580 1.00 89.62 229 ARG A C 1
ATOM 1806 O O . ARG A 1 229 ? 17.128 -7.522 -10.791 1.00 89.62 229 ARG A O 1
ATOM 1813 N N . CYS A 1 230 ? 18.469 -9.255 -11.365 1.00 94.62 230 CYS A N 1
ATOM 1814 C CA . CYS A 1 230 ? 18.896 -8.698 -12.634 1.00 94.62 230 CYS A CA 1
ATOM 1815 C C . CYS A 1 230 ? 17.835 -8.915 -13.722 1.00 94.62 230 CYS A C 1
ATOM 1817 O O . CYS A 1 230 ? 17.163 -9.953 -13.761 1.00 94.62 230 CYS A O 1
ATOM 1819 N N . TYR A 1 231 ? 17.694 -7.933 -14.609 1.00 96.00 231 TYR A N 1
ATOM 1820 C CA . TYR A 1 231 ? 16.849 -8.008 -15.794 1.00 96.00 231 TYR A CA 1
ATOM 1821 C C . TYR A 1 231 ? 17.650 -7.594 -17.023 1.00 96.00 231 TYR A C 1
ATOM 1823 O O . TYR A 1 231 ? 18.050 -6.438 -17.150 1.00 96.00 231 TYR A O 1
ATOM 1831 N N . ASN A 1 232 ? 17.802 -8.521 -17.964 1.00 96.75 232 ASN A N 1
ATOM 1832 C CA . ASN A 1 232 ? 18.365 -8.246 -19.281 1.00 96.75 232 ASN A CA 1
ATOM 1833 C C . ASN A 1 232 ? 17.342 -7.494 -20.100 1.00 96.75 232 ASN A C 1
ATOM 1835 O O . ASN A 1 232 ? 16.277 -8.043 -20.368 1.00 96.75 232 ASN A O 1
ATOM 1839 N N . ILE A 1 233 ? 17.627 -6.247 -20.461 1.00 96.75 233 ILE A N 1
ATOM 1840 C CA . ILE A 1 233 ? 16.714 -5.379 -21.203 1.00 96.75 233 ILE A CA 1
ATOM 1841 C C . ILE A 1 233 ? 16.979 -5.437 -22.705 1.00 96.75 233 ILE A C 1
ATOM 1843 O O . ILE A 1 233 ? 16.016 -5.490 -23.470 1.00 96.75 233 ILE A O 1
ATOM 1847 N N . GLY A 1 234 ? 18.254 -5.513 -23.087 1.00 94.19 234 GLY A N 1
ATOM 1848 C CA . GLY A 1 234 ? 18.737 -5.122 -24.410 1.00 94.19 234 GLY A CA 1
ATOM 1849 C C . GLY A 1 234 ? 19.192 -3.655 -24.399 1.00 94.19 234 GLY A C 1
ATOM 1850 O O . GLY A 1 234 ? 18.888 -2.950 -23.435 1.00 94.19 234 GLY A O 1
ATOM 1851 N N . PRO A 1 235 ? 19.938 -3.191 -25.417 1.00 96.50 235 PRO A N 1
ATOM 1852 C CA . PRO A 1 235 ? 20.450 -1.821 -25.459 1.00 96.50 235 PRO A CA 1
ATOM 1853 C C . PRO A 1 235 ? 19.326 -0.785 -25.325 1.00 96.50 235 PRO A C 1
ATOM 1855 O O . PRO A 1 235 ? 18.376 -0.810 -26.106 1.00 96.50 235 PRO A O 1
ATOM 1858 N N . PHE A 1 236 ? 19.428 0.127 -24.354 1.00 97.69 236 PHE A N 1
ATOM 1859 C CA . PHE A 1 236 ? 18.441 1.187 -24.144 1.00 97.69 236 PHE A CA 1
ATOM 1860 C C . PHE A 1 236 ? 19.083 2.564 -23.946 1.00 97.69 236 PHE A C 1
ATOM 1862 O O . PHE A 1 236 ? 20.067 2.731 -23.220 1.00 97.69 236 PHE A O 1
ATOM 1869 N N . SER A 1 237 ? 18.470 3.567 -24.573 1.00 96.50 237 SER A N 1
ATOM 1870 C CA . SER A 1 237 ? 18.930 4.960 -24.584 1.00 96.50 237 SER A CA 1
ATOM 1871 C C . SER A 1 237 ? 18.227 5.825 -23.545 1.00 96.50 237 SER A C 1
ATOM 1873 O O . SER A 1 237 ? 18.752 6.862 -23.165 1.00 96.50 237 SER A O 1
ATOM 1875 N N . SER A 1 238 ? 17.040 5.442 -23.078 1.00 96.81 238 SER A N 1
ATOM 1876 C CA . SER A 1 238 ? 16.351 6.152 -21.996 1.00 96.81 238 SER A CA 1
ATOM 1877 C C . SER A 1 238 ? 15.415 5.229 -21.223 1.00 96.81 238 SER A C 1
ATOM 1879 O O . SER A 1 238 ? 15.048 4.149 -21.702 1.00 96.81 238 SER A O 1
ATOM 1881 N N . ALA A 1 239 ? 15.034 5.633 -20.010 1.00 95.69 239 ALA A N 1
ATOM 1882 C CA . ALA A 1 239 ? 14.149 4.844 -19.161 1.00 95.69 239 ALA A CA 1
ATOM 1883 C C . ALA A 1 239 ? 13.213 5.713 -18.316 1.00 95.69 239 ALA A C 1
ATOM 1885 O O . ALA A 1 239 ? 13.584 6.788 -17.864 1.00 95.69 239 ALA A O 1
ATOM 1886 N N . LYS A 1 240 ? 12.001 5.217 -18.051 1.00 91.25 240 LYS A N 1
ATOM 1887 C CA . LYS A 1 240 ? 11.070 5.776 -17.063 1.00 91.25 240 LYS A CA 1
ATOM 1888 C C . LYS A 1 240 ? 10.961 4.831 -15.885 1.00 91.25 240 LYS A C 1
ATOM 1890 O O . LYS A 1 240 ? 10.639 3.659 -16.073 1.00 91.25 240 LYS A O 1
ATOM 1895 N N . PHE A 1 241 ? 11.193 5.346 -14.684 1.00 89.00 241 PHE A N 1
ATOM 1896 C CA . PHE A 1 241 ? 11.038 4.592 -13.446 1.00 89.00 241 PHE A CA 1
ATOM 1897 C C . PHE A 1 241 ? 9.785 5.059 -12.713 1.00 89.00 241 PHE A C 1
ATOM 1899 O O . PHE A 1 241 ? 9.820 5.997 -11.912 1.00 89.00 241 PHE A O 1
ATOM 1906 N N . ASP A 1 242 ? 8.669 4.400 -13.010 1.00 77.69 242 ASP A N 1
ATOM 1907 C CA . ASP A 1 242 ? 7.398 4.652 -12.348 1.00 77.69 242 ASP A CA 1
ATOM 1908 C C . ASP A 1 242 ? 7.306 3.830 -11.057 1.00 77.69 242 ASP A C 1
ATOM 1910 O O . ASP A 1 242 ? 7.782 2.694 -10.978 1.00 77.69 242 ASP A O 1
ATOM 1914 N N . GLY A 1 243 ? 6.683 4.405 -10.030 1.00 68.19 243 GLY A N 1
ATOM 1915 C CA . GLY A 1 243 ? 6.471 3.757 -8.737 1.00 68.19 243 GLY A CA 1
ATOM 1916 C C . GLY A 1 243 ? 6.995 4.573 -7.552 1.00 68.19 243 GLY A C 1
ATOM 1917 O O . GLY A 1 243 ? 7.296 5.764 -7.679 1.00 68.19 243 GLY A O 1
ATOM 1918 N N . PRO A 1 244 ? 7.062 3.956 -6.362 1.00 62.69 244 PRO A N 1
ATOM 1919 C CA . PRO A 1 244 ? 7.595 4.581 -5.160 1.00 62.69 244 PRO A CA 1
ATOM 1920 C C . PRO A 1 244 ? 9.015 5.103 -5.355 1.00 62.69 244 PRO A C 1
ATOM 1922 O O . PRO A 1 244 ? 9.889 4.394 -5.850 1.00 62.69 244 PRO A O 1
ATOM 1925 N N . LYS A 1 245 ? 9.251 6.330 -4.894 1.00 72.31 245 LYS A N 1
ATOM 1926 C CA . LYS A 1 245 ? 10.564 6.980 -4.863 1.00 72.31 245 LYS A CA 1
ATOM 1927 C C . LYS A 1 245 ? 11.381 6.436 -3.681 1.00 72.31 245 LYS A C 1
ATOM 1929 O O . LYS A 1 245 ? 11.612 7.134 -2.701 1.00 72.31 245 LYS A O 1
ATOM 1934 N N . ILE A 1 246 ? 11.701 5.144 -3.711 1.00 71.44 246 ILE A N 1
ATOM 1935 C CA . ILE A 1 246 ? 12.508 4.434 -2.706 1.00 71.44 246 ILE A CA 1
ATOM 1936 C C . ILE A 1 246 ? 13.500 3.511 -3.412 1.00 71.44 246 ILE A C 1
ATOM 1938 O O . ILE A 1 246 ? 13.221 3.047 -4.514 1.00 71.44 246 ILE A O 1
ATOM 1942 N N . GLY A 1 247 ? 14.633 3.244 -2.765 1.00 83.19 247 GLY A N 1
ATOM 1943 C CA . GLY A 1 247 ? 15.681 2.385 -3.310 1.00 83.19 247 GLY A CA 1
ATOM 1944 C C . GLY A 1 247 ? 16.512 3.049 -4.405 1.00 83.19 247 GLY A C 1
ATOM 1945 O O . GLY A 1 247 ? 16.531 4.272 -4.545 1.00 83.19 247 GLY A O 1
ATOM 1946 N N . SER A 1 248 ? 17.209 2.225 -5.175 1.00 88.56 248 SER A N 1
ATOM 1947 C CA . SER A 1 248 ? 18.055 2.659 -6.283 1.00 88.56 248 SER A CA 1
ATOM 1948 C C . SER A 1 248 ? 17.962 1.690 -7.459 1.00 88.56 248 SER A C 1
ATOM 1950 O O . SER A 1 248 ? 17.636 0.513 -7.287 1.00 88.56 248 SER A O 1
ATOM 1952 N N . VAL A 1 249 ? 18.209 2.191 -8.666 1.00 92.69 249 VAL A N 1
ATOM 1953 C CA . VAL A 1 249 ? 18.293 1.388 -9.888 1.00 92.69 249 VAL A CA 1
ATOM 1954 C C . VAL A 1 249 ? 19.730 1.407 -10.364 1.00 92.69 249 VAL A C 1
ATOM 1956 O O . VAL A 1 249 ? 20.248 2.457 -10.731 1.00 92.69 249 VAL A O 1
ATOM 1959 N N . GLU A 1 250 ? 20.359 0.244 -10.356 1.00 94.94 250 GLU A N 1
ATOM 1960 C CA . GLU A 1 250 ? 21.654 0.016 -10.978 1.00 94.94 250 GLU A CA 1
ATOM 1961 C C . GLU A 1 250 ? 21.417 -0.367 -12.439 1.00 94.94 250 GLU A C 1
ATOM 1963 O O . GLU A 1 250 ? 20.613 -1.255 -12.731 1.00 94.94 250 GLU A O 1
ATOM 1968 N N . MET A 1 251 ? 22.057 0.343 -13.360 1.00 96.19 251 MET A N 1
ATOM 1969 C CA . MET A 1 251 ? 21.970 0.120 -14.800 1.00 96.19 251 MET A CA 1
ATOM 1970 C C . MET A 1 251 ? 23.354 -0.246 -15.305 1.00 96.19 251 MET A C 1
ATOM 1972 O O . MET A 1 251 ? 24.301 0.477 -15.020 1.00 96.19 251 MET A O 1
ATOM 1976 N N . CYS A 1 252 ? 23.475 -1.339 -16.048 1.00 97.06 252 CYS A N 1
ATOM 1977 C CA . CYS A 1 252 ? 24.763 -1.908 -16.428 1.00 97.06 252 CYS A CA 1
ATOM 1978 C C . CYS A 1 252 ? 24.892 -2.034 -17.949 1.00 97.06 252 CYS A C 1
ATOM 1980 O O . CYS A 1 252 ? 23.909 -2.274 -18.658 1.00 97.06 252 CYS A O 1
ATOM 1982 N N . SER A 1 253 ? 26.098 -1.779 -18.455 1.00 96.75 253 SER A N 1
ATOM 1983 C CA . SER A 1 253 ? 26.427 -1.723 -19.891 1.00 96.75 253 SER A CA 1
ATOM 1984 C C . SER A 1 253 ? 26.406 -3.090 -20.576 1.00 96.75 253 SER A C 1
ATOM 1986 O O . SER A 1 253 ? 26.225 -3.165 -21.795 1.00 96.75 253 SER A O 1
ATOM 1988 N N . GLU A 1 254 ? 26.506 -4.176 -19.809 1.00 96.56 254 GLU A N 1
ATOM 1989 C CA . GLU A 1 254 ? 26.413 -5.545 -20.310 1.00 96.56 254 GLU A CA 1
ATOM 1990 C C . GLU A 1 254 ? 25.139 -6.253 -19.839 1.00 96.56 254 GLU A C 1
ATOM 1992 O O . GLU A 1 254 ? 24.316 -5.704 -19.100 1.00 96.56 254 GLU A O 1
ATOM 1997 N N . LEU A 1 255 ? 24.927 -7.467 -20.347 1.00 95.06 255 LEU A N 1
ATOM 1998 C CA . LEU A 1 255 ? 23.880 -8.355 -19.853 1.00 95.06 255 LEU A CA 1
ATOM 1999 C C . LEU A 1 255 ? 24.260 -8.893 -18.467 1.00 95.06 255 LEU A C 1
ATOM 2001 O O . LEU A 1 255 ? 25.374 -8.703 -17.988 1.00 95.06 255 LEU A O 1
ATOM 2005 N N . ASP A 1 256 ? 23.289 -9.505 -17.800 1.00 95.19 256 ASP A N 1
ATOM 2006 C CA . ASP A 1 256 ? 23.417 -10.148 -16.492 1.00 95.19 256 ASP A CA 1
ATOM 2007 C C . ASP A 1 256 ? 23.979 -9.227 -15.397 1.00 95.19 256 ASP A C 1
ATOM 2009 O O . ASP A 1 256 ? 24.534 -9.679 -14.400 1.00 95.19 256 ASP A O 1
ATOM 2013 N N . CYS A 1 257 ? 23.749 -7.917 -15.554 1.00 94.50 257 CYS A N 1
ATOM 2014 C CA . CYS A 1 257 ? 24.178 -6.869 -14.634 1.00 94.50 257 CYS A CA 1
ATOM 2015 C C . CYS A 1 257 ? 25.702 -6.811 -14.469 1.00 94.50 257 CYS A C 1
ATOM 2017 O O . CYS A 1 257 ? 26.192 -6.487 -13.390 1.00 94.50 257 CYS A O 1
ATOM 2019 N N . GLY A 1 258 ? 26.430 -7.124 -15.549 1.00 91.06 258 GLY A N 1
ATOM 2020 C CA . GLY A 1 258 ? 27.881 -6.999 -15.659 1.00 91.06 258 GLY A CA 1
ATOM 2021 C C . GLY A 1 258 ? 28.355 -5.719 -16.359 1.00 91.06 258 GLY A C 1
ATOM 2022 O O . GLY A 1 258 ? 27.568 -4.912 -16.866 1.00 91.06 258 GLY A O 1
ATOM 2023 N N . GLY A 1 259 ? 29.676 -5.557 -16.421 1.00 94.94 259 GLY A N 1
ATOM 2024 C CA . GLY A 1 259 ? 30.334 -4.406 -17.036 1.00 94.94 259 GLY A CA 1
ATOM 2025 C C . GLY A 1 259 ? 30.281 -3.140 -16.177 1.00 94.94 259 GLY A C 1
ATOM 2026 O O . GLY A 1 259 ? 30.155 -3.188 -14.955 1.00 94.94 259 GLY A O 1
ATOM 2027 N N . ILE A 1 260 ? 30.394 -1.981 -16.830 1.00 94.00 260 ILE A N 1
ATOM 2028 C CA . ILE A 1 260 ? 30.300 -0.671 -16.171 1.00 94.00 260 ILE A CA 1
ATOM 2029 C C . ILE A 1 260 ? 28.841 -0.414 -15.793 1.00 94.00 260 ILE A C 1
ATOM 2031 O O . ILE A 1 260 ? 27.963 -0.474 -16.664 1.00 94.00 260 ILE A O 1
ATOM 2035 N N . CYS A 1 261 ? 28.600 -0.095 -14.521 1.00 94.81 261 CYS A N 1
ATOM 2036 C CA . CYS A 1 261 ? 27.275 0.189 -13.988 1.00 94.81 261 CYS A CA 1
ATOM 2037 C C . CYS A 1 261 ? 27.166 1.620 -13.447 1.00 94.81 261 CYS A C 1
ATOM 2039 O O . CYS A 1 261 ? 28.122 2.183 -12.920 1.00 94.81 261 CYS A O 1
ATOM 2041 N N . ALA A 1 262 ? 25.969 2.193 -13.552 1.00 93.38 262 ALA A N 1
ATOM 2042 C CA . ALA A 1 262 ? 25.606 3.468 -12.955 1.00 93.38 262 ALA A CA 1
ATOM 2043 C C . ALA A 1 262 ? 24.374 3.301 -12.064 1.00 93.38 262 ALA A C 1
ATOM 2045 O O . ALA A 1 262 ? 23.378 2.693 -12.461 1.00 93.38 262 ALA A O 1
ATOM 2046 N N . THR A 1 263 ? 24.419 3.895 -10.874 1.00 91.62 263 THR A N 1
ATOM 2047 C CA . THR A 1 263 ? 23.317 3.844 -9.909 1.00 91.62 263 THR A CA 1
ATOM 2048 C C . THR A 1 263 ? 22.523 5.144 -9.937 1.00 91.62 263 THR A C 1
ATOM 2050 O O . THR A 1 263 ? 23.074 6.234 -9.803 1.00 91.62 263 THR A O 1
ATOM 2053 N N . ARG A 1 264 ? 21.201 5.038 -10.075 1.00 89.25 264 ARG A N 1
ATOM 2054 C CA . ARG A 1 264 ? 20.256 6.146 -9.897 1.00 89.25 264 ARG A CA 1
ATOM 2055 C C . ARG A 1 264 ? 19.474 5.932 -8.609 1.00 89.25 264 ARG A C 1
ATOM 2057 O O . ARG A 1 264 ? 18.720 4.968 -8.486 1.00 89.25 264 ARG A O 1
ATOM 2064 N N . ASP A 1 265 ? 19.631 6.842 -7.656 1.00 84.81 265 ASP A N 1
ATOM 2065 C CA . ASP A 1 265 ? 18.778 6.889 -6.468 1.00 84.81 265 ASP A CA 1
ATOM 2066 C C . ASP A 1 265 ? 17.349 7.279 -6.880 1.00 84.81 265 ASP A C 1
ATOM 2068 O O . ASP A 1 265 ? 17.142 8.263 -7.587 1.00 84.81 265 ASP A O 1
ATOM 2072 N N . MET A 1 266 ? 16.348 6.509 -6.456 1.00 80.50 266 MET A N 1
ATOM 2073 C CA . MET A 1 266 ? 14.956 6.750 -6.838 1.00 80.50 266 MET A CA 1
ATOM 2074 C C . MET A 1 266 ? 14.307 7.924 -6.095 1.00 80.50 266 MET A C 1
ATOM 2076 O O . MET A 1 266 ? 13.260 8.387 -6.535 1.00 80.50 266 MET A O 1
ATOM 2080 N N . LYS A 1 267 ? 14.856 8.393 -4.968 1.00 74.31 267 LYS A N 1
ATOM 2081 C CA . LYS A 1 267 ? 14.391 9.583 -4.233 1.00 74.31 267 LYS A CA 1
ATOM 2082 C C . LYS A 1 267 ? 14.867 10.872 -4.877 1.00 74.31 267 LYS A C 1
ATOM 2084 O O . LYS A 1 267 ? 14.074 11.801 -5.004 1.00 74.31 267 LYS A O 1
ATOM 2089 N N . THR A 1 268 ? 16.148 10.937 -5.220 1.00 74.00 268 THR A N 1
ATOM 2090 C CA . THR A 1 268 ? 16.809 12.181 -5.647 1.00 74.00 268 THR A CA 1
ATOM 2091 C C . THR A 1 268 ? 17.084 12.215 -7.146 1.00 74.00 268 THR A C 1
ATOM 2093 O O . THR A 1 268 ? 17.148 13.292 -7.734 1.00 74.00 268 THR A O 1
ATOM 2096 N N . GLY A 1 269 ? 17.204 11.051 -7.781 1.00 68.25 269 GLY A N 1
ATOM 2097 C CA . GLY A 1 269 ? 17.462 10.901 -9.203 1.00 68.25 269 GLY A CA 1
ATOM 2098 C C . GLY A 1 269 ? 16.181 10.786 -10.024 1.00 68.25 269 GLY A C 1
ATOM 2099 O O . GLY A 1 269 ? 15.275 9.997 -9.738 1.00 68.25 269 GLY A O 1
ATOM 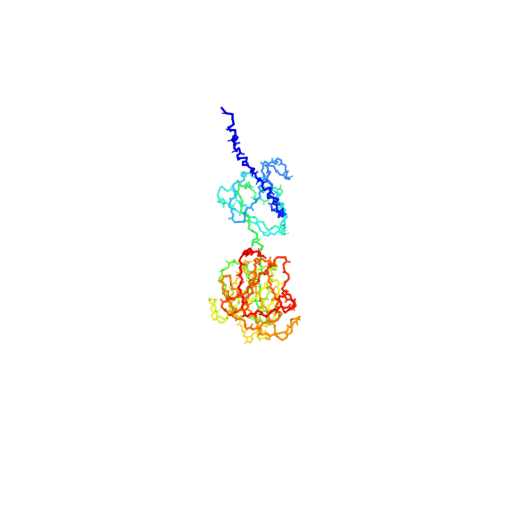2100 N N . ASN A 1 270 ? 16.127 11.552 -11.111 1.00 75.94 270 ASN A N 1
ATOM 2101 C CA . ASN A 1 270 ? 15.197 11.271 -12.197 1.00 75.94 270 ASN A CA 1
ATOM 2102 C C . ASN A 1 270 ? 15.694 10.071 -13.013 1.00 75.94 270 ASN A C 1
ATOM 2104 O O . ASN A 1 270 ? 16.893 9.790 -13.066 1.00 75.94 270 ASN A O 1
ATOM 2108 N N . ALA A 1 271 ? 14.757 9.369 -13.650 1.00 85.50 271 ALA A N 1
ATOM 2109 C CA . ALA A 1 271 ? 15.095 8.329 -14.612 1.00 85.50 271 ALA A CA 1
ATOM 2110 C C . ALA A 1 271 ? 15.822 8.957 -15.823 1.00 85.50 271 ALA A C 1
ATOM 2112 O O . ALA A 1 271 ? 15.553 10.122 -16.140 1.00 85.50 271 ALA A O 1
ATOM 2113 N N . PRO A 1 272 ? 16.768 8.248 -16.463 1.00 92.06 272 PRO A N 1
ATOM 2114 C CA . PRO A 1 272 ? 17.612 8.851 -17.485 1.00 92.06 272 PRO A CA 1
ATOM 2115 C C . PRO A 1 272 ? 16.822 9.168 -18.757 1.00 92.06 272 PRO A C 1
ATOM 2117 O O . PRO A 1 272 ? 16.128 8.312 -19.315 1.00 92.06 272 PRO A O 1
ATOM 2120 N N . GLY A 1 273 ? 16.965 10.409 -19.223 1.00 91.69 273 GLY A N 1
ATOM 2121 C CA . GLY A 1 273 ? 16.368 10.881 -20.471 1.00 91.69 273 GLY A CA 1
ATOM 2122 C C . GLY A 1 273 ? 17.219 10.566 -21.700 1.00 91.69 273 GLY A C 1
ATOM 2123 O O . GLY A 1 273 ? 16.658 10.384 -22.776 1.00 91.69 273 GLY A O 1
ATOM 2124 N N . ASP A 1 274 ? 18.542 10.477 -21.554 1.00 94.56 274 ASP A N 1
ATOM 2125 C CA . ASP A 1 274 ? 19.473 10.166 -22.641 1.00 94.56 274 ASP A CA 1
ATOM 2126 C C . ASP A 1 274 ? 20.775 9.582 -22.072 1.00 94.56 274 ASP A C 1
ATOM 2128 O O . ASP A 1 274 ? 21.634 10.304 -21.575 1.00 94.56 274 ASP A O 1
ATOM 2132 N N . ASN A 1 275 ? 20.918 8.260 -22.124 1.00 94.44 275 ASN A N 1
ATOM 2133 C CA . ASN A 1 275 ? 22.071 7.563 -21.563 1.00 94.44 275 ASN A CA 1
ATOM 2134 C C . ASN A 1 275 ? 23.369 7.876 -22.309 1.00 94.44 275 ASN A C 1
ATOM 2136 O O . ASN A 1 275 ? 24.415 7.981 -21.678 1.00 94.44 275 ASN A O 1
ATOM 2140 N N . ASN A 1 276 ? 23.318 8.067 -23.629 1.00 91.44 276 ASN A N 1
ATOM 2141 C CA . ASN A 1 276 ? 24.518 8.406 -24.387 1.00 91.44 276 ASN A CA 1
ATOM 2142 C C . ASN A 1 276 ? 25.018 9.798 -24.007 1.00 91.44 276 ASN A C 1
ATOM 2144 O O . ASN A 1 276 ? 26.219 9.992 -23.859 1.00 91.44 276 ASN A O 1
ATOM 2148 N N . LYS A 1 277 ? 24.110 10.755 -23.797 1.00 92.75 277 LYS A N 1
ATOM 2149 C CA . LYS A 1 277 ? 24.485 12.089 -23.323 1.00 92.75 277 LYS A CA 1
ATOM 2150 C C . LYS A 1 277 ? 24.960 12.083 -21.868 1.00 92.75 277 LYS A C 1
ATOM 2152 O O . LYS A 1 277 ? 25.940 12.749 -21.552 1.00 92.75 277 LYS A O 1
ATOM 2157 N N . ASP A 1 278 ? 24.262 11.358 -20.998 1.00 91.69 278 ASP A N 1
ATOM 2158 C CA . ASP A 1 278 ? 24.525 11.360 -19.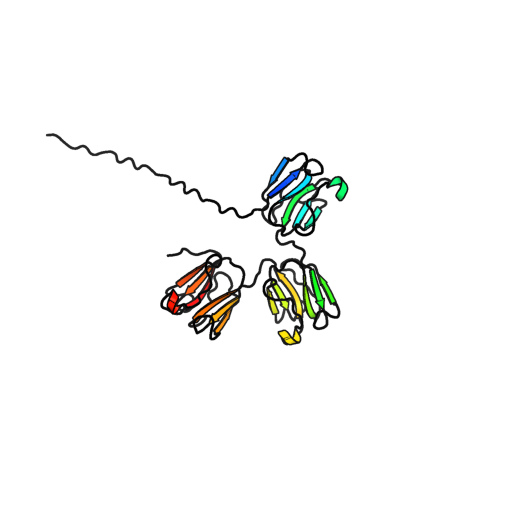555 1.00 91.69 278 ASP A CA 1
ATOM 2159 C C . ASP A 1 278 ? 25.755 10.515 -19.173 1.00 91.69 278 ASP A C 1
ATOM 2161 O O . ASP A 1 278 ? 26.421 10.823 -18.188 1.00 91.69 278 ASP A O 1
ATOM 2165 N N . TYR A 1 279 ? 26.044 9.447 -19.926 1.00 93.25 279 TYR A N 1
ATOM 2166 C CA . TYR A 1 279 ? 27.047 8.432 -19.571 1.00 93.25 279 TYR A CA 1
ATOM 2167 C C . TYR A 1 279 ? 28.024 8.076 -20.695 1.00 93.25 279 TYR A C 1
ATOM 2169 O O . TYR A 1 279 ? 29.025 7.418 -20.433 1.00 93.25 279 TYR A O 1
ATOM 2177 N N . GLY A 1 280 ? 27.759 8.476 -21.939 1.00 94.12 280 GLY A N 1
ATOM 2178 C CA . GLY A 1 280 ? 28.594 8.123 -23.092 1.00 94.12 280 GLY A CA 1
ATOM 2179 C C . GLY A 1 280 ? 28.336 6.728 -23.669 1.00 94.12 280 GLY A C 1
ATOM 2180 O O . GLY A 1 280 ? 29.011 6.340 -24.619 1.00 94.12 280 GLY A O 1
ATOM 2181 N N . PHE A 1 281 ? 27.381 5.963 -23.129 1.00 94.56 281 PHE A N 1
ATOM 2182 C CA . PHE A 1 281 ? 27.062 4.616 -23.607 1.00 94.56 281 PHE A CA 1
ATOM 2183 C C . PHE A 1 281 ? 25.623 4.186 -23.291 1.00 94.56 281 PHE A C 1
ATOM 2185 O O . PHE A 1 281 ? 24.929 4.770 -22.456 1.00 94.56 281 PHE A O 1
ATOM 2192 N N . LEU A 1 282 ? 25.183 3.115 -23.959 1.00 96.25 282 LEU A N 1
ATOM 2193 C CA . LEU A 1 282 ? 23.898 2.463 -23.716 1.00 96.25 282 LEU A CA 1
ATOM 2194 C C . LEU A 1 282 ? 24.020 1.402 -22.622 1.00 96.25 282 LEU A C 1
ATOM 2196 O O . LEU A 1 282 ? 24.980 0.632 -22.584 1.00 96.25 282 LEU A O 1
ATOM 2200 N N . PHE A 1 283 ? 22.991 1.295 -21.791 1.00 97.88 283 PHE A N 1
ATOM 2201 C CA . PHE A 1 283 ? 22.862 0.198 -20.838 1.00 97.88 283 PHE A CA 1
ATOM 2202 C C . PHE A 1 283 ? 22.107 -0.975 -21.471 1.00 97.88 283 PHE A C 1
ATOM 2204 O O . PHE A 1 283 ? 21.325 -0.791 -22.406 1.00 97.88 283 PHE A O 1
ATOM 2211 N N . LYS A 1 284 ? 22.332 -2.188 -20.962 1.00 97.88 284 LYS A N 1
ATOM 2212 C CA . LYS A 1 284 ? 21.717 -3.430 -21.462 1.00 97.88 284 LYS A CA 1
ATOM 2213 C C . LYS A 1 284 ? 20.981 -4.220 -20.390 1.00 97.88 284 LYS A C 1
ATOM 2215 O O . LYS A 1 284 ? 20.115 -5.031 -20.731 1.00 97.88 284 LYS A O 1
ATOM 2220 N N . SER A 1 285 ? 21.274 -3.991 -19.116 1.00 97.62 285 SER A N 1
ATOM 2221 C CA . SER A 1 285 ? 20.604 -4.658 -18.002 1.00 97.62 285 SER A CA 1
ATOM 2222 C C . SER A 1 285 ? 20.408 -3.720 -16.818 1.00 97.62 285 SER A C 1
ATOM 2224 O O . SER A 1 285 ? 21.002 -2.642 -16.753 1.00 97.62 285 SER A O 1
ATOM 2226 N N . ILE A 1 286 ? 19.513 -4.107 -15.909 1.00 96.44 286 ILE A N 1
ATOM 2227 C CA . ILE A 1 286 ? 19.223 -3.340 -14.699 1.00 96.44 286 ILE A CA 1
ATOM 2228 C C . ILE A 1 286 ? 18.971 -4.234 -13.487 1.00 96.44 286 ILE A C 1
ATOM 2230 O O . ILE A 1 286 ? 18.451 -5.347 -13.609 1.00 96.44 286 ILE A O 1
ATOM 2234 N N . MET A 1 287 ? 19.236 -3.691 -12.303 1.00 94.69 287 MET A N 1
ATOM 2235 C CA . MET A 1 287 ? 18.884 -4.281 -11.019 1.00 94.69 287 MET A CA 1
ATOM 2236 C C . MET A 1 287 ? 18.322 -3.219 -10.074 1.00 94.69 287 MET A C 1
ATOM 2238 O O . MET A 1 287 ? 18.886 -2.144 -9.896 1.00 94.69 287 MET A O 1
ATOM 2242 N N . TYR A 1 288 ? 17.194 -3.531 -9.441 1.00 90.69 288 TYR A N 1
ATOM 2243 C CA . TYR A 1 288 ? 16.580 -2.660 -8.442 1.00 90.69 288 TYR A CA 1
ATOM 2244 C C . TYR A 1 288 ? 17.030 -3.064 -7.034 1.00 90.69 288 TYR A C 1
ATOM 2246 O O . TYR A 1 288 ? 16.895 -4.229 -6.652 1.00 90.69 288 TYR A O 1
ATOM 2254 N N . ARG A 1 289 ? 17.545 -2.113 -6.252 1.00 84.12 289 ARG A N 1
ATOM 2255 C CA . ARG A 1 289 ? 18.086 -2.330 -4.904 1.00 84.12 289 ARG A CA 1
ATOM 2256 C C . ARG A 1 289 ? 17.328 -1.520 -3.857 1.00 84.12 289 ARG A C 1
ATOM 2258 O O . ARG A 1 289 ? 16.768 -0.463 -4.134 1.00 84.12 289 ARG A O 1
ATOM 2265 N N . LYS A 1 290 ? 17.313 -2.032 -2.622 1.00 73.12 290 LYS A N 1
ATOM 2266 C CA . LYS A 1 290 ? 16.609 -1.410 -1.486 1.00 73.12 290 LYS A CA 1
ATOM 2267 C C . LYS A 1 290 ? 17.354 -0.189 -0.935 1.00 73.12 290 LYS A C 1
ATOM 2269 O O . LYS A 1 290 ? 16.718 0.716 -0.402 1.00 73.12 290 LYS A O 1
ATOM 2274 N N . GLU A 1 291 ? 18.673 -0.167 -1.088 1.00 67.62 291 GLU A N 1
ATOM 2275 C CA . GLU A 1 291 ? 19.568 0.889 -0.619 1.00 67.62 291 GLU A CA 1
ATOM 2276 C C . GLU A 1 291 ? 20.314 1.494 -1.811 1.00 67.62 291 GLU A C 1
ATOM 2278 O O . GLU A 1 291 ? 20.524 0.831 -2.832 1.00 67.62 291 GLU A O 1
ATOM 2283 N N . SER A 1 292 ? 20.667 2.772 -1.713 1.00 55.56 292 SER A N 1
ATOM 2284 C CA . SER A 1 292 ? 21.616 3.422 -2.613 1.00 55.56 292 SER A CA 1
ATOM 2285 C C . SER A 1 292 ? 22.990 2.801 -2.360 1.00 55.56 292 SER A C 1
ATOM 2287 O O . SER A 1 292 ? 23.623 3.109 -1.352 1.00 55.56 292 SER A O 1
ATOM 2289 N N . GLY A 1 293 ? 23.413 1.875 -3.224 1.00 44.38 293 GLY A N 1
ATOM 2290 C CA . GLY A 1 293 ? 24.797 1.400 -3.225 1.00 44.38 293 GLY A CA 1
ATOM 2291 C C . GLY A 1 293 ? 25.739 2.581 -3.454 1.00 44.38 293 GLY A C 1
ATOM 2292 O O . GLY A 1 293 ? 25.364 3.513 -4.169 1.00 44.38 293 GLY A O 1
ATOM 2293 N N . CYS A 1 294 ? 26.902 2.564 -2.796 1.00 35.91 294 CYS A N 1
ATOM 2294 C CA . CYS A 1 294 ? 27.866 3.662 -2.793 1.00 35.91 294 CYS A CA 1
ATOM 2295 C C . CYS A 1 294 ? 28.077 4.245 -4.195 1.00 35.91 294 CYS A C 1
ATOM 2297 O O . CYS A 1 294 ? 28.443 3.536 -5.129 1.00 35.91 294 CYS A O 1
ATOM 2299 N N . THR A 1 295 ? 27.844 5.550 -4.314 1.00 35.22 295 THR A N 1
ATOM 2300 C CA . THR A 1 295 ? 28.365 6.377 -5.401 1.00 35.22 295 THR A CA 1
ATOM 2301 C C . THR A 1 295 ? 29.887 6.273 -5.399 1.00 35.22 295 THR A C 1
ATOM 2303 O O . THR A 1 295 ? 30.503 6.576 -4.375 1.00 35.22 295 THR A O 1
ATOM 2306 N N . ILE A 1 296 ? 30.457 5.814 -6.515 1.00 32.28 296 ILE A N 1
ATOM 2307 C CA . ILE A 1 296 ? 31.854 6.085 -6.879 1.00 32.28 296 ILE A CA 1
ATOM 2308 C C . ILE A 1 296 ? 31.914 7.528 -7.376 1.00 32.28 296 ILE A C 1
ATOM 2310 O O . ILE A 1 296 ? 30.986 7.904 -8.132 1.00 32.28 296 ILE A O 1
#

Sequence (296 aa):
MIKNICKLLLISAVTIISSVKSNKNQDHVFKFYSKSYYNGFFKKISPEPKRCYEVGPFLSAQFGGPRVGAVKMCSGSDCSGKCVIRDMKTAYAPGDNIKDYGRFFSSIIYNPNKATHKFSFYFNSYYKGLIKEIHPISRKCYKIGPFLSAQFGGPRVGAVKMCSGSDCSGECVIRDMKTAYAPGDNIKDYGRFFSSIIYNPNKASHKFSFYSSSYYKGHIKSVDPKLNRCYNIGPFSSAKFDGPKIGSVEMCSELDCGGICATRDMKTGNAPGDNNKDYGFLFKSIMYRKESGCTI

Nearest PDB structures (foldseek):
  2jdg-assembly1_A  TM=4.054E-01  e=1.660E-05  Homo sapiens
  2m3c-assembly1_A  TM=4.055E-01  e=8.797E-06  Danio rerio
  1i5i-assembly1_A  TM=4.019E-01  e=1.750E-05  Bos taurus
  2jdf-assembly1_A  TM=3.921E-01  e=1.493E-05  Homo sapiens
  4w9a-assembly1_A  TM=3.975E-01  e=4.302E-05  Bos taurus

pLDDT: mean 82.64, std 17.79, range [30.08, 98.38]

=== Feature glossary ===
The features interleaved in this record are:

— What the protein is —

Sequence gives the chain of amino acids in standard one-letter code (A=alanine, C=cysteine, …, Y=tyrosine), read N→C. It is the only feature that is directly encoded by the gene; all structural features are derived from the folded form of this sequence.

Database cross-references. InterPro integrates a dozen domain/family signature databases into unified entries with residue-range hits. GO terms attach function/process/location labels with evidence codes. CATH codes position the fold in a four-level structural taxonomy. Organism is the NCBI-taxonomy species name.

— Where its atoms are —

Atomic coordinates in PDBx/mmCIF format — the same representation the Protein Data Bank distributes. Each line of the _atom_site loop places one backbone atom in Cartesian space (units: ångströms, origin: arbitrary).

The six renders are orthographic views along the three Cartesian axes in both directions. Representation (cartoon, sticks, or surface) and color scheme (sequence-rainbow or by-chain) vary across proteins so the training set covers all the common visualization conventions.

— Local backbone conformation —

Eight-state secondary structure (DSSP): H is the canonical α-helix, G the tighter 3₁₀-helix, I the wider π-helix; E/B are β-structure, T and S are turns and bends, and '-' is everything else. DSSP derives these from the pattern of main-chain N–H···O=C hydrogen bonds, not from the sequence.

P-SEA three-state annotation labels each residue as helix, strand, or coil based purely on the geometry of the Cα trace. It serves as a fallback when the full backbone (and thus DSSP) is unavailable.

The φ/ψ torsion pair specifies the backbone conformation at each residue. φ rotates about the N–Cα bond, ψ about the Cα–C bond. Steric clashes forbid most of the (φ, ψ) plane — the allowed regions (α-helix basin, β-sheet basin, left-handed helix) are the Ramachandran-allowed regions.

— Global shape and packing —

The geometric summary reports three shape descriptors. Rg (radius of gyration) measures how spread out the Cα atoms are about their centre of mass; compact globular proteins have small Rg, elongated or unfolded ones large. Cα contacts (<8 Å, |i−j|>4) count long-range residue pairs in spatial proximity — high for tightly packed folds, near zero for rods or random coil. The bounding-box extents give the protein's footprint along x, y, z in Å.

Solvent-accessible surface area (SASA) is the area in Å² traced out by the centre of a 1.4 Å probe sphere (a water molecule) rolled over the protein's van der Waals surface (Shrake–Rupley / Lee–Richards construction). Buried residues have near-zero SASA; fully exposed residues can exceed 200 Å². The total SASA scales roughly with the number of surface residues.

The contact map is a binary N×N matrix image: pixel (i, j) is dark where Cα_i and Cα_j are within 8 Å and |i−j|>4. Because the |i−j|>4 filter removes local helical contacts, off-diagonal stripes parallel to the main diagonal indicate parallel β-sheets; stripes perpendicular to it indicate antiparallel β-sheets. The Ramachandran plot scatters every residue's (φ, ψ) pair against the sterically allowed regions. The PAE heatmap renders the predicted-aligned-error matrix.

— Structural neighborhood —

3Di is Foldseek's structural alphabet. Each residue is assigned one of twenty discrete states based on how its Cα sits relative to its spatial (not sequential) neighbors. Aligning 3Di strings finds structural homologs roughly as well as full 3D superposition, but orders of magnitude faster.

Nearest PDB neighbors are the top structural matches found by Foldseek when searching this structure against the entire Protein Data Bank. Each hit reports a TM-score (0 to 1; >0.5 almost always implies the same fold) and an E-value. These are *structural* homologs — they may share no detectable sequence similarity.

— Confidence and disorder —

For AlphaFold models, the B-factor field carries pLDDT — the model's own estimate of local accuracy on a 0–100 scale. Regions with pLDDT<50 should be treated as essentially unmodeled; they often correspond to intrinsically disordered segments.

Crystallographic B-factors measure how much each atom's electron density is smeared out, in Å². They rise in mobile loops and surface residues and fall in the buried interior. In AlphaFold models this column is repurposed to hold pLDDT instead.

Predicted aligned error is AlphaFold's pairwise confidence. Unlike pLDDT (per-residue), PAE is per-residue-pair and captures whether two parts of the structure are correctly placed relative to each other. Units are ångströms of expected positional error.